Protein AF-A0AAV5AN41-F1 (afdb_monomer)

InterPro domains:
  IPR046522 Domain of unknown function DUF6699 [PF20415] (138-277)

pLDDT: mean 71.1, std 20.97, range [32.78, 97.88]

Sequence (309 aa):
MDVPRRPGQRPARLPPQPQPQPQHQHQPPLPQSPQSSGSSGSMHRRQHSPYVHPFFLQPPPYFPYPYPYPYPIYPYPPTYPGAPPQAPPPPPPLVNRPLHYPQRPRDTSKYREKEPCSPGVRLNDILRASPSQSLSALVWLITHRPLYAQSRRSEVHYSPVESLGPSIRSQPATDPPISRMNIVSNEFMWEIPIEVRPPAFITVETVLFAIYVTMQDGLTSSEWDAIEEPNVKKNAHWARCARLAKGDGPLTFNEQDSIIKRIDLLGDKVAFRGLVPMSNSGSRSAEFLIQLGSTQSNDKKIRIRRGSF

Secondary structure (DSSP, 8-state):
-PPPPPS--PPPPPPPPPPPPP----PPPPPPPPPP-----------PPP-------PPPP------PPPP--PPPPP--TT---PPPPPPPP--------------GGGS-------TT-EEPTTTBPPTTSS--SEEEETTS-GGG-EE---SSS-----B--HHHHTSBSEES--SEEEEE-SSSS-EEEEE--TT---BHHHHHHHHHHHHHSBPPHHHHHT---HHHHHHHHHHHHHHHHHT-S---TTTT--PPBHHHHTTT--EEEEEEE-TT--SSSEEEEEEEE-SS-GGGG--------

Organism: NCBI:txid1419009

Solvent-accessible surface area (backbone atoms only — not comparable to full-atom values): 20416 Å² total; per-residue (Å²): 138,87,78,86,81,82,87,79,84,74,81,80,81,75,80,82,79,83,76,86,76,84,82,79,82,81,78,81,85,80,88,82,78,89,85,88,81,81,91,80,87,78,92,78,80,92,73,94,73,84,87,76,80,81,79,77,75,67,77,75,77,87,70,82,84,81,82,83,82,80,76,83,77,74,78,73,77,83,79,65,90,82,67,73,84,71,72,75,76,76,75,75,78,82,74,82,63,77,87,70,74,78,84,63,87,71,82,63,78,82,84,62,88,84,79,77,65,64,91,69,71,38,66,30,69,59,50,28,44,44,90,76,76,60,69,28,44,31,49,33,49,55,79,47,64,59,74,70,23,27,58,54,89,60,92,83,60,96,62,80,85,49,49,58,49,69,77,60,34,67,31,53,35,28,43,69,66,42,36,52,37,34,38,35,44,89,90,44,97,54,73,48,77,46,76,47,67,79,94,46,55,41,22,40,43,55,53,46,44,52,54,34,53,61,33,65,35,63,57,49,70,68,63,56,65,68,53,79,55,66,65,56,58,53,45,20,54,50,31,41,53,51,43,63,73,66,59,71,54,86,77,51,93,69,71,79,56,91,66,56,31,48,50,21,65,46,53,6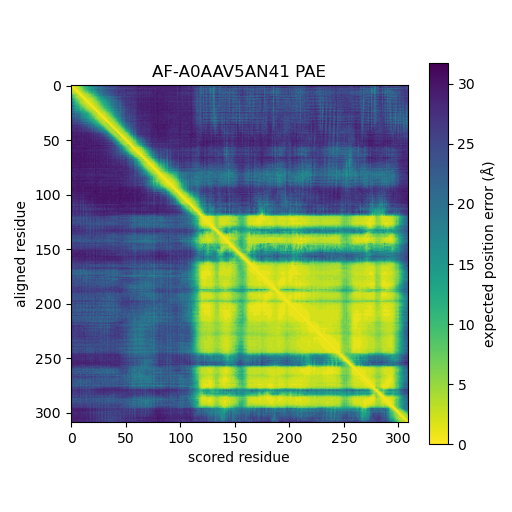0,37,42,24,44,33,26,35,40,80,53,93,77,62,90,46,88,48,57,44,28,37,53,38,65,32,59,68,74,71,65,73,79,68,68,71,74,75,75,73,84,126

Foldseek 3Di:
DDDDDDPDDDDDDDDDDDDDDDDDDDDDDDDDDDDDDDDDDDDDDDDDDDDDDPPPPPPPPPDPDDDDDDDPPDPDPDDDPPPDPDDPDPPDPPPPPPPPPPPDPPPPVVVDDDDQQDPPKAFDQQQAFDPVPPARQWKDFLLDQLQQIFGPPDPDDPDPTDGDDPVQQAAARIVVFAQWAWEQEPLAGDIQTGGDDPPDGQGNNSVSRSSSVQQQDFDDPVRVVVPPDVVLVVQLVVLVVVCVVVVSDPVPVPVVDPTRGNNSSCRQFRIWRHWAFDPDDSDPHTYIYTDTGGPPPPVVPPPPPPPDD

Radius of gyration: 31.55 Å; Cα contacts (8 Å, |Δi|>4): 299; chains: 1; bounding box: 93×104×64 Å

Structure (mmCIF, N/CA/C/O backbone):
data_AF-A0AAV5AN41-F1
#
_entry.id   AF-A0AAV5AN41-F1
#
loop_
_atom_site.group_PDB
_atom_site.id
_atom_site.type_symbol
_atom_site.label_atom_id
_atom_site.label_alt_id
_atom_site.label_comp_id
_atom_site.label_asym_id
_atom_site.label_entity_id
_atom_site.label_seq_id
_atom_site.pdbx_PDB_ins_code
_atom_site.Cartn_x
_atom_site.Cartn_y
_atom_site.Cartn_z
_atom_site.occupancy
_atom_site.B_iso_or_equiv
_atom_site.auth_seq_id
_atom_site.auth_comp_id
_atom_site.auth_asym_id
_atom_site.auth_atom_id
_atom_site.pdbx_PDB_model_num
ATOM 1 N N . MET A 1 1 ? -29.151 53.026 19.624 1.00 47.03 1 MET A N 1
ATOM 2 C CA . MET A 1 1 ? -28.971 52.138 20.790 1.00 47.03 1 MET A CA 1
ATOM 3 C C . MET A 1 1 ? -27.480 51.980 21.006 1.00 47.03 1 MET A C 1
ATOM 5 O O . MET A 1 1 ? -26.837 51.255 20.259 1.00 47.03 1 MET A O 1
ATOM 9 N N . ASP A 1 2 ? -26.946 52.754 21.946 1.00 45.69 2 ASP A N 1
ATOM 10 C CA . ASP A 1 2 ? -25.527 52.791 22.296 1.00 45.69 2 ASP A CA 1
ATOM 11 C C . ASP A 1 2 ? -25.162 51.633 23.225 1.00 45.69 2 ASP A C 1
ATOM 13 O O . ASP A 1 2 ? -25.820 51.403 24.240 1.00 45.69 2 ASP A O 1
ATOM 17 N N . VAL A 1 3 ? -24.101 50.905 22.876 1.00 55.25 3 VAL A N 1
ATOM 18 C CA . VAL A 1 3 ? -23.545 49.825 23.699 1.00 55.25 3 VAL A CA 1
ATOM 19 C C . VAL A 1 3 ? -22.377 50.389 24.518 1.00 55.25 3 VAL A C 1
ATOM 21 O O . VAL A 1 3 ? -21.435 50.930 23.931 1.00 55.25 3 VAL A O 1
ATOM 24 N N . PRO A 1 4 ? -22.381 50.265 25.858 1.00 62.34 4 PRO A N 1
ATOM 25 C CA . PRO A 1 4 ? -21.331 50.835 26.694 1.00 62.34 4 PRO A CA 1
ATOM 26 C C . PRO A 1 4 ? -20.029 50.023 26.593 1.00 62.34 4 PRO A C 1
ATOM 28 O O . PRO A 1 4 ? -20.009 48.8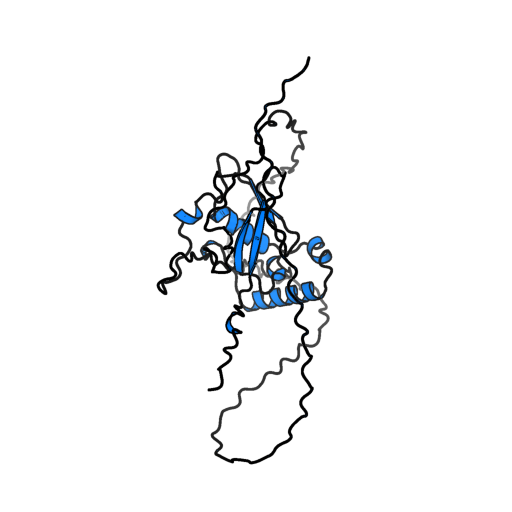02 26.766 1.00 62.34 4 PRO A O 1
ATOM 31 N N . ARG A 1 5 ? -18.913 50.719 26.337 1.00 56.44 5 ARG A N 1
ATOM 32 C CA . ARG A 1 5 ? -17.554 50.153 26.342 1.00 56.44 5 ARG A CA 1
ATOM 33 C C . ARG A 1 5 ? -17.096 49.879 27.779 1.00 56.44 5 ARG A C 1
ATOM 35 O O . ARG A 1 5 ? -17.097 50.779 28.613 1.00 56.44 5 ARG A O 1
ATOM 42 N N . ARG A 1 6 ? -16.650 48.647 28.054 1.00 59.78 6 ARG A N 1
ATOM 43 C CA . ARG A 1 6 ? -16.000 48.265 29.322 1.00 59.78 6 ARG A CA 1
ATOM 44 C C . ARG A 1 6 ? -14.613 48.923 29.445 1.00 59.78 6 ARG A C 1
ATOM 46 O O . ARG A 1 6 ? -13.783 48.708 28.562 1.00 59.78 6 ARG A O 1
ATOM 53 N N . PRO A 1 7 ? -14.312 49.645 30.538 1.00 58.88 7 PRO A N 1
ATOM 54 C CA . PRO A 1 7 ? -12.959 50.098 30.842 1.00 58.88 7 PRO A CA 1
ATOM 55 C C . PRO A 1 7 ? -12.176 48.962 31.518 1.00 58.88 7 PRO A C 1
ATOM 57 O O . PRO A 1 7 ? -12.635 48.406 32.513 1.00 58.88 7 PRO A O 1
ATOM 60 N N . GLY A 1 8 ? -11.001 48.594 30.990 1.00 63.50 8 GLY A N 1
ATOM 61 C CA . GLY A 1 8 ? -10.086 47.703 31.724 1.00 63.50 8 GLY A CA 1
ATOM 62 C C . GLY A 1 8 ? -9.139 46.799 30.932 1.00 63.50 8 GLY A C 1
ATOM 63 O O . GLY A 1 8 ? -8.312 46.136 31.552 1.00 63.50 8 GLY A O 1
ATOM 64 N N . GLN A 1 9 ? -9.188 46.747 29.598 1.00 56.72 9 GLN A N 1
ATOM 65 C CA . GLN A 1 9 ? -8.210 45.948 28.847 1.00 56.72 9 GLN A CA 1
ATOM 66 C C . GLN A 1 9 ? -6.905 46.726 28.652 1.00 56.72 9 GLN A C 1
ATOM 68 O O . GLN A 1 9 ? -6.804 47.610 27.804 1.00 56.72 9 GLN A O 1
ATOM 73 N N . ARG A 1 10 ? -5.892 46.388 29.460 1.00 63.66 10 ARG A N 1
ATOM 74 C CA . ARG A 1 10 ? -4.504 46.781 29.195 1.00 63.66 10 ARG A CA 1
ATOM 75 C C . ARG A 1 10 ? -4.037 46.113 27.893 1.00 63.66 10 ARG A C 1
ATOM 77 O O . ARG A 1 10 ? -4.254 44.911 27.739 1.00 63.66 10 ARG A O 1
ATOM 84 N N . PRO A 1 11 ? -3.385 46.850 26.981 1.00 60.72 11 PRO A N 1
ATOM 85 C CA . PRO A 1 11 ? -2.846 46.270 25.760 1.00 60.72 11 PRO A CA 1
ATOM 86 C C . PRO A 1 11 ? -1.758 45.246 26.101 1.00 60.72 11 PRO A C 1
ATOM 88 O O . PRO A 1 11 ? -0.871 45.506 26.919 1.00 60.72 11 PRO A O 1
ATOM 91 N N . ALA A 1 12 ? -1.848 44.068 25.483 1.00 66.06 12 ALA A N 1
ATOM 92 C CA . ALA A 1 12 ? -0.845 43.021 25.602 1.00 66.06 12 ALA A CA 1
ATOM 93 C C . ALA A 1 12 ? 0.502 43.540 25.074 1.00 66.06 12 ALA A C 1
ATOM 95 O O . ALA A 1 12 ? 0.596 44.017 23.943 1.00 66.06 12 ALA A O 1
ATOM 96 N N . ARG A 1 13 ? 1.547 43.468 25.910 1.00 65.81 13 ARG A N 1
ATOM 97 C CA . ARG A 1 13 ? 2.928 43.754 25.504 1.00 65.81 13 ARG A CA 1
ATOM 98 C C . ARG A 1 13 ? 3.320 42.777 24.400 1.00 65.81 13 ARG A C 1
ATOM 100 O O . ARG A 1 13 ? 3.333 41.569 24.625 1.00 65.81 13 ARG A O 1
ATOM 107 N N . LEU A 1 14 ? 3.647 43.315 23.230 1.00 73.00 14 LEU A N 1
ATOM 108 C CA . LEU A 1 14 ? 4.238 42.546 22.143 1.00 73.00 14 LEU A CA 1
ATOM 109 C C . LEU A 1 14 ? 5.593 41.972 22.595 1.00 73.00 14 LEU A C 1
ATOM 111 O O . LEU A 1 14 ? 6.353 42.677 23.270 1.00 73.00 14 LEU A O 1
ATOM 115 N N . PRO A 1 15 ? 5.898 40.709 22.254 1.00 72.94 15 PRO A N 1
ATOM 116 C CA . PRO A 1 15 ? 7.196 40.117 22.536 1.00 72.94 15 PRO A CA 1
ATOM 117 C C . PRO A 1 15 ? 8.303 40.849 21.754 1.00 72.94 15 PRO A C 1
ATOM 119 O O . PRO A 1 15 ? 8.056 41.341 20.649 1.00 72.94 15 PRO A O 1
ATOM 122 N N . PRO A 1 16 ? 9.518 40.945 22.320 1.00 70.38 16 PRO A N 1
ATOM 123 C CA . PRO A 1 16 ? 10.637 41.628 21.683 1.00 70.38 16 PRO A CA 1
ATOM 124 C C . PRO A 1 16 ? 11.011 40.949 20.361 1.00 70.38 16 PRO A C 1
ATOM 126 O O . PRO A 1 16 ? 11.129 39.725 20.289 1.00 70.38 16 PRO A O 1
ATOM 129 N N . GLN A 1 17 ? 11.200 41.757 19.314 1.00 69.88 17 GLN A N 1
ATOM 130 C CA . GLN A 1 17 ? 11.703 41.279 18.030 1.00 69.88 17 GLN A CA 1
ATOM 131 C C . GLN A 1 17 ? 13.135 40.734 18.185 1.00 69.88 17 GLN A C 1
ATOM 133 O O . GLN A 1 17 ? 13.966 41.386 18.824 1.00 69.88 17 GLN A O 1
ATOM 138 N N . PRO A 1 18 ? 13.447 39.566 17.595 1.00 65.81 18 PRO A N 1
ATOM 139 C CA . PRO A 1 18 ? 14.796 39.020 17.596 1.00 65.81 18 PRO A CA 1
ATOM 140 C C . PRO A 1 18 ? 15.733 39.914 16.775 1.00 65.81 18 PRO A C 1
ATOM 142 O O . PRO A 1 18 ? 15.446 40.254 15.628 1.00 65.81 18 PRO A O 1
ATOM 145 N N . GLN A 1 19 ? 16.855 40.300 17.383 1.00 71.62 19 GLN A N 1
ATOM 146 C CA . GLN A 1 19 ? 17.901 41.067 16.713 1.00 71.62 19 GLN A CA 1
ATOM 147 C C . GLN A 1 19 ? 18.596 40.224 15.627 1.00 71.62 19 GLN A C 1
ATOM 149 O O . GLN A 1 19 ? 18.814 39.026 15.829 1.00 71.62 19 GLN A O 1
ATOM 154 N N . PRO A 1 20 ? 18.973 40.833 14.488 1.00 63.91 20 PRO A N 1
ATOM 155 C CA . PRO A 1 20 ? 19.698 40.149 13.424 1.00 63.91 20 PRO A CA 1
ATOM 156 C C . PRO A 1 20 ? 21.102 39.747 13.895 1.00 63.91 20 PRO A C 1
ATOM 158 O O . PRO A 1 20 ? 21.879 40.579 14.363 1.00 63.91 20 PRO A O 1
ATOM 161 N N . GLN A 1 21 ? 21.422 38.457 13.771 1.00 70.19 21 GLN A N 1
ATOM 162 C CA . GLN A 1 21 ? 22.753 37.932 14.066 1.00 70.19 21 GLN A CA 1
ATOM 163 C C . GLN A 1 21 ? 23.777 38.396 13.013 1.00 70.19 21 GLN A C 1
ATOM 165 O O . GLN A 1 21 ? 23.455 38.428 11.821 1.00 70.19 21 GLN A O 1
ATOM 170 N N . PRO A 1 22 ? 25.016 38.728 13.421 1.00 62.31 22 PRO A N 1
ATOM 171 C CA . PRO A 1 22 ? 26.080 39.105 12.501 1.00 62.31 22 PRO A CA 1
ATOM 172 C C . PRO A 1 22 ? 26.487 37.917 11.620 1.00 62.31 22 PRO A C 1
ATOM 174 O O . PRO A 1 22 ? 26.764 36.818 12.098 1.00 62.31 22 PRO A O 1
ATOM 177 N N . GLN A 1 23 ? 26.524 38.155 10.309 1.00 57.00 23 GLN A N 1
ATOM 178 C CA . GLN A 1 23 ? 26.968 37.188 9.312 1.00 57.00 23 GLN A CA 1
ATOM 179 C C . GLN A 1 23 ? 28.476 36.947 9.457 1.00 57.00 23 GLN A C 1
ATOM 181 O O . GLN A 1 23 ? 29.289 37.825 9.170 1.00 57.00 23 GLN A O 1
ATOM 186 N N . HIS A 1 24 ? 28.859 35.742 9.880 1.00 59.81 24 HIS A N 1
ATOM 187 C CA . HIS A 1 24 ? 30.245 35.295 9.803 1.00 59.81 24 HIS A CA 1
ATOM 188 C C . HIS A 1 24 ? 30.617 35.027 8.338 1.00 59.81 24 HIS A C 1
ATOM 190 O O . HIS A 1 24 ? 30.091 34.116 7.700 1.00 59.81 24 HIS A O 1
ATOM 196 N N . GLN A 1 25 ? 31.533 35.840 7.807 1.00 60.28 25 GLN A N 1
ATOM 197 C CA . GLN A 1 25 ? 32.178 35.628 6.513 1.00 60.28 25 GLN A CA 1
ATOM 198 C C . GLN A 1 25 ? 32.955 34.305 6.525 1.00 60.28 25 GLN A C 1
ATOM 200 O O . GLN A 1 25 ? 33.971 34.168 7.205 1.00 60.28 25 GLN A O 1
ATOM 205 N N . HIS A 1 26 ? 32.491 33.332 5.742 1.00 60.81 26 HIS A N 1
ATOM 206 C CA . HIS A 1 26 ? 33.260 32.138 5.416 1.00 60.81 26 HIS A CA 1
ATOM 207 C C . HIS A 1 26 ? 34.338 32.488 4.382 1.00 60.81 26 HIS A C 1
ATOM 209 O O . HIS A 1 26 ? 34.028 32.786 3.230 1.00 60.81 26 HIS A O 1
ATOM 215 N N . GLN A 1 27 ? 35.608 32.432 4.787 1.00 64.38 27 GLN A N 1
ATOM 216 C CA . GLN A 1 27 ? 36.732 32.400 3.851 1.00 64.38 27 GLN A CA 1
ATOM 217 C C . GLN A 1 27 ? 36.791 31.033 3.140 1.00 64.38 27 GLN A C 1
ATOM 219 O O . GLN A 1 27 ? 36.640 30.000 3.801 1.00 64.38 27 GLN A O 1
ATOM 224 N N . PRO A 1 28 ? 37.022 30.995 1.816 1.00 61.53 28 PRO A N 1
ATOM 225 C CA . PRO A 1 28 ? 37.208 29.750 1.081 1.00 61.53 28 PRO A CA 1
ATOM 226 C C . PRO A 1 28 ? 38.590 29.128 1.371 1.00 61.53 28 PRO A C 1
ATOM 228 O O . PRO A 1 28 ? 39.576 29.857 1.505 1.00 61.53 28 PRO A O 1
ATOM 231 N N . PRO A 1 29 ? 38.696 27.788 1.452 1.00 62.66 29 PRO A N 1
ATOM 232 C CA . PRO A 1 29 ? 39.972 27.113 1.658 1.00 62.66 29 PRO A CA 1
ATOM 233 C C . PRO A 1 29 ? 40.850 27.152 0.397 1.00 62.66 29 PRO A C 1
ATOM 235 O O . PRO A 1 29 ? 40.380 26.954 -0.723 1.00 62.66 29 PRO A O 1
ATOM 238 N N . LEU A 1 30 ? 42.147 27.382 0.615 1.00 66.50 30 LEU A N 1
ATOM 239 C CA . LEU A 1 30 ? 43.207 27.375 -0.396 1.00 66.50 30 LEU A CA 1
ATOM 240 C C . LEU A 1 30 ? 43.424 25.973 -1.008 1.00 66.50 30 LEU A C 1
ATOM 242 O O . LEU A 1 30 ? 43.318 24.971 -0.295 1.00 66.50 30 LEU A O 1
ATOM 246 N N . PRO A 1 31 ? 43.792 25.885 -2.301 1.00 62.66 31 PRO A N 1
ATOM 247 C CA . PRO A 1 31 ? 44.120 24.625 -2.960 1.00 62.66 31 PRO A CA 1
ATOM 248 C C . PRO A 1 31 ? 45.479 24.090 -2.480 1.00 62.66 31 PRO A C 1
ATOM 250 O O . PRO A 1 31 ? 46.489 24.789 -2.538 1.00 62.66 31 PRO A O 1
ATOM 253 N N . GLN A 1 32 ? 45.509 22.837 -2.018 1.00 58.56 32 GLN A N 1
ATOM 254 C CA . GLN A 1 32 ? 46.750 22.126 -1.704 1.00 58.56 32 GLN A CA 1
ATOM 255 C C . GLN A 1 32 ? 47.275 21.389 -2.940 1.00 58.56 32 GLN A C 1
ATOM 257 O O . GLN A 1 32 ? 46.551 20.634 -3.590 1.00 58.56 32 GLN A O 1
ATOM 262 N N . SER A 1 33 ? 48.550 21.622 -3.241 1.00 58.41 33 SER A N 1
ATOM 263 C CA . SER A 1 33 ? 49.312 20.997 -4.322 1.00 58.41 33 SER A CA 1
ATOM 264 C C . SER A 1 33 ? 49.563 19.497 -4.082 1.00 58.41 33 SER A C 1
ATOM 266 O O . SER A 1 33 ? 49.685 19.074 -2.930 1.00 58.41 33 SER A O 1
ATOM 268 N N . PRO A 1 34 ? 49.707 18.684 -5.146 1.00 56.50 34 PRO A N 1
ATOM 269 C CA . PRO A 1 34 ? 49.977 17.254 -5.029 1.00 56.50 34 PRO A CA 1
ATOM 270 C C . PRO A 1 34 ? 51.431 16.993 -4.612 1.00 56.50 34 PRO A C 1
ATOM 272 O O . PRO A 1 34 ? 52.367 17.362 -5.318 1.00 56.50 34 PRO A O 1
ATOM 275 N N . GLN A 1 35 ? 51.624 16.323 -3.473 1.00 51.19 35 GLN A N 1
ATOM 276 C CA . GLN A 1 35 ? 52.921 15.766 -3.094 1.00 51.19 35 GLN A CA 1
ATOM 277 C C . GLN A 1 35 ? 53.116 14.397 -3.748 1.00 51.19 35 GLN A C 1
ATOM 279 O O . GLN A 1 35 ? 52.384 13.443 -3.491 1.00 51.19 35 GLN A O 1
ATOM 284 N N . SER A 1 36 ? 54.132 14.330 -4.601 1.00 50.84 36 SER A N 1
ATOM 285 C CA . SER A 1 36 ? 54.725 13.119 -5.146 1.00 50.84 36 SER A CA 1
ATOM 286 C C . SER A 1 36 ? 55.798 12.577 -4.197 1.00 50.84 36 SER A C 1
ATOM 288 O O . SER A 1 36 ? 56.825 13.219 -3.983 1.00 50.84 36 SER A O 1
ATOM 290 N N . SER A 1 37 ? 55.598 11.370 -3.691 1.00 49.94 37 SER A N 1
ATOM 291 C CA . SER A 1 37 ? 56.640 10.475 -3.178 1.00 49.94 37 SER A CA 1
ATOM 292 C C . SER A 1 37 ? 56.030 9.070 -3.197 1.00 49.94 37 SER A C 1
ATOM 294 O O . SER A 1 37 ? 54.836 8.896 -2.993 1.00 49.94 37 SER A O 1
ATOM 296 N N . GLY A 1 38 ? 56.715 7.996 -3.543 1.00 40.09 38 GLY A N 1
ATOM 297 C CA . GLY A 1 38 ? 58.140 7.737 -3.559 1.00 40.09 38 GLY A CA 1
ATOM 298 C C . GLY A 1 38 ? 58.253 6.262 -3.192 1.00 40.09 38 GLY A C 1
ATOM 299 O O . GLY A 1 38 ? 57.848 5.852 -2.112 1.00 40.09 38 GLY A O 1
ATOM 300 N N . SER A 1 39 ? 58.695 5.470 -4.158 1.00 45.25 39 SER A N 1
ATOM 301 C CA . SER A 1 39 ? 58.840 4.018 -4.110 1.00 45.25 39 SER A CA 1
ATOM 302 C C . SER A 1 39 ? 59.728 3.537 -2.952 1.00 45.25 39 SER A C 1
ATOM 304 O O . SER A 1 39 ? 60.801 4.095 -2.729 1.00 45.25 39 SER A O 1
ATOM 306 N N . SER A 1 40 ? 59.347 2.446 -2.282 1.00 46.25 40 SER A N 1
ATOM 307 C CA . SER A 1 40 ? 60.300 1.426 -1.818 1.00 46.25 40 SER A CA 1
ATOM 308 C C . SER A 1 40 ? 59.590 0.113 -1.526 1.00 46.25 40 SER A C 1
ATOM 310 O O . SER A 1 40 ? 58.589 0.055 -0.816 1.00 46.25 40 SER A O 1
ATOM 312 N N . GLY A 1 41 ? 60.104 -0.936 -2.162 1.00 45.50 41 GLY A N 1
ATOM 313 C CA . GLY A 1 41 ? 59.539 -2.269 -2.156 1.00 45.50 41 GLY A CA 1
ATOM 314 C C . GLY A 1 41 ? 59.757 -3.028 -0.855 1.00 45.50 41 GLY A C 1
ATOM 315 O O . GLY A 1 41 ? 60.667 -2.758 -0.078 1.00 45.50 41 GLY A O 1
ATOM 316 N N . SER A 1 42 ? 58.946 -4.064 -0.685 1.00 45.88 42 SER A N 1
ATOM 317 C CA . SER A 1 42 ? 59.299 -5.207 0.140 1.00 45.88 42 SER A CA 1
ATOM 318 C C . SER A 1 42 ? 58.724 -6.452 -0.522 1.00 45.88 42 SER A C 1
ATOM 320 O O . SER A 1 42 ? 57.515 -6.682 -0.551 1.00 45.88 42 SER A O 1
ATOM 322 N N . MET A 1 43 ? 59.623 -7.220 -1.139 1.00 50.78 43 MET A N 1
ATOM 323 C CA . MET A 1 43 ? 59.400 -8.617 -1.477 1.00 50.78 43 MET A CA 1
ATOM 324 C C . MET A 1 43 ? 59.097 -9.363 -0.186 1.00 50.78 43 MET A C 1
ATOM 326 O O . MET A 1 43 ? 59.964 -9.363 0.673 1.00 50.78 43 MET A O 1
ATOM 330 N N . HIS A 1 44 ? 57.981 -10.089 -0.096 1.00 43.47 44 HIS A N 1
ATOM 331 C CA . HIS A 1 44 ? 57.937 -11.365 0.622 1.00 43.47 44 HIS A CA 1
ATOM 332 C C . HIS A 1 44 ? 56.808 -12.267 0.096 1.00 43.47 44 HIS A C 1
ATOM 334 O O . HIS A 1 44 ? 55.628 -11.942 0.138 1.00 43.47 44 HIS A O 1
ATOM 340 N N . ARG A 1 45 ? 57.254 -13.437 -0.372 1.00 40.97 45 ARG A N 1
ATOM 341 C CA . ARG A 1 45 ? 56.648 -14.764 -0.206 1.00 40.97 45 ARG A CA 1
ATOM 342 C C . ARG A 1 45 ? 55.246 -15.003 -0.786 1.00 40.97 45 ARG A C 1
ATOM 344 O O . ARG A 1 45 ? 54.222 -14.894 -0.122 1.00 40.97 45 ARG A O 1
ATOM 351 N N . ARG A 1 46 ? 55.259 -15.511 -2.023 1.00 38.81 46 ARG A N 1
ATOM 352 C CA . ARG A 1 46 ? 54.176 -16.288 -2.637 1.00 38.81 46 ARG A CA 1
ATOM 353 C C . ARG A 1 46 ? 53.817 -17.486 -1.747 1.00 38.81 46 ARG A C 1
ATOM 355 O O . ARG A 1 46 ? 54.645 -18.372 -1.549 1.00 38.81 46 ARG A O 1
ATOM 362 N N . GLN A 1 47 ? 52.574 -17.538 -1.285 1.00 48.47 47 GLN A N 1
ATOM 363 C CA . GLN A 1 47 ? 51.857 -18.797 -1.117 1.00 48.47 47 GLN A CA 1
ATOM 364 C C . GLN A 1 47 ? 50.643 -18.776 -2.040 1.00 48.47 47 GLN A C 1
ATOM 366 O O . GLN A 1 47 ? 49.961 -17.764 -2.190 1.00 48.47 47 GLN A O 1
ATOM 371 N N . HIS A 1 48 ? 50.477 -19.888 -2.741 1.00 36.69 48 HIS A N 1
ATOM 372 C CA . HIS A 1 48 ? 49.497 -20.116 -3.785 1.00 36.69 48 HIS A CA 1
ATOM 373 C C . HIS A 1 48 ? 48.070 -19.981 -3.240 1.00 36.69 48 HIS A C 1
ATOM 375 O O . HIS A 1 48 ? 47.658 -20.758 -2.386 1.00 36.69 48 HIS A O 1
ATOM 381 N N . SER A 1 49 ? 47.319 -19.017 -3.773 1.00 42.19 49 SER A N 1
ATOM 382 C CA . SER A 1 49 ? 45.859 -18.968 -3.677 1.00 42.19 49 SER A CA 1
ATOM 383 C C . SER A 1 49 ? 45.289 -19.478 -5.005 1.00 42.19 49 SER A C 1
ATOM 385 O O . SER A 1 49 ? 45.727 -18.994 -6.056 1.00 42.19 49 SER A O 1
ATOM 387 N N . PRO A 1 50 ? 44.387 -20.475 -5.015 1.00 53.50 50 PRO A N 1
ATOM 388 C CA . PRO A 1 50 ? 43.806 -20.966 -6.251 1.00 53.50 50 PRO A CA 1
ATOM 389 C C . PRO A 1 50 ? 42.868 -19.905 -6.834 1.00 53.50 50 PRO A C 1
ATOM 391 O O . PRO A 1 50 ? 42.019 -19.337 -6.153 1.00 53.50 50 PRO A O 1
ATOM 394 N N . TYR A 1 51 ? 43.081 -19.645 -8.120 1.00 37.59 51 TYR A N 1
ATOM 395 C CA . TYR A 1 51 ? 42.276 -18.818 -9.009 1.00 37.59 51 TYR A CA 1
ATOM 396 C C . TYR A 1 51 ? 40.767 -18.925 -8.727 1.00 37.59 51 TYR A C 1
ATOM 398 O O . TYR A 1 51 ? 40.155 -19.963 -8.970 1.00 37.59 51 TYR A O 1
ATOM 406 N N . VAL A 1 52 ? 40.154 -17.816 -8.310 1.00 45.25 52 VAL A N 1
ATOM 407 C CA . VAL A 1 52 ? 38.721 -17.575 -8.508 1.00 45.25 52 VAL A CA 1
ATOM 408 C C . VAL A 1 52 ? 38.616 -16.617 -9.686 1.00 45.25 52 VAL A C 1
ATOM 410 O O . VAL A 1 52 ? 39.077 -15.479 -9.619 1.00 45.25 52 VAL A O 1
ATOM 413 N N . HIS A 1 53 ? 38.075 -17.118 -10.794 1.00 43.72 53 HIS A N 1
ATOM 414 C CA . HIS A 1 53 ? 37.820 -16.351 -12.006 1.00 43.72 53 HIS A CA 1
ATOM 415 C C . HIS A 1 53 ? 37.000 -15.087 -11.695 1.00 43.72 53 HIS A C 1
ATOM 417 O O . HIS A 1 53 ? 35.903 -15.204 -11.143 1.00 43.72 53 HIS A O 1
ATOM 423 N N . PRO A 1 54 ? 37.448 -13.886 -12.101 1.00 49.84 54 PRO A N 1
ATOM 424 C CA . PRO A 1 54 ? 36.551 -12.754 -12.204 1.00 49.84 54 PRO A CA 1
ATOM 425 C C . PRO A 1 54 ? 35.678 -12.986 -13.439 1.00 49.84 54 PRO A C 1
ATOM 427 O O . PRO A 1 54 ? 36.110 -12.777 -14.573 1.00 49.84 54 PRO A O 1
ATOM 430 N N . PHE A 1 55 ? 34.442 -13.437 -13.230 1.00 42.41 55 PHE A N 1
ATOM 431 C CA . PHE A 1 55 ? 33.401 -13.287 -14.239 1.00 42.41 55 PHE A CA 1
ATOM 432 C C . PHE A 1 55 ? 33.157 -11.787 -14.429 1.00 42.41 55 PHE A C 1
ATOM 434 O O . PHE A 1 55 ? 32.354 -11.166 -13.737 1.00 42.41 55 PHE A O 1
ATOM 441 N N . PHE A 1 56 ? 33.879 -11.199 -15.381 1.00 42.41 56 PHE A N 1
ATOM 442 C CA . PHE A 1 56 ? 33.410 -10.029 -16.105 1.00 42.41 56 PHE A CA 1
ATOM 443 C C . PHE A 1 56 ? 32.116 -10.442 -16.810 1.00 42.41 56 PHE A C 1
ATOM 445 O O . PHE A 1 56 ? 32.133 -10.973 -17.918 1.00 42.41 56 PHE A O 1
ATOM 452 N N . LEU A 1 57 ? 30.983 -10.234 -16.141 1.00 44.34 57 LEU A N 1
ATOM 453 C CA . LEU A 1 57 ? 29.680 -10.223 -16.788 1.00 44.34 57 LEU A CA 1
ATOM 454 C C . LEU A 1 57 ? 29.647 -8.978 -17.677 1.00 44.34 57 LEU A C 1
ATOM 456 O O . LEU A 1 57 ? 29.208 -7.906 -17.263 1.00 44.34 57 LEU A O 1
ATOM 460 N N . GLN A 1 58 ? 30.150 -9.112 -18.904 1.00 46.78 58 GLN A N 1
ATOM 461 C CA . GLN A 1 58 ? 29.639 -8.284 -19.984 1.00 46.78 58 GLN A CA 1
ATOM 462 C C . GLN A 1 58 ? 28.113 -8.464 -19.978 1.00 46.78 58 GLN A C 1
ATOM 464 O O . GLN A 1 58 ? 27.651 -9.610 -19.925 1.00 46.78 58 GLN A O 1
ATOM 469 N N . PRO A 1 59 ? 27.312 -7.383 -19.973 1.00 48.22 59 PRO A N 1
ATOM 470 C CA . PRO A 1 59 ? 25.887 -7.538 -20.209 1.00 48.22 59 PRO A CA 1
ATOM 471 C C . PRO A 1 59 ? 25.736 -8.276 -21.546 1.00 48.22 59 PRO A C 1
ATOM 473 O O . PRO A 1 59 ? 26.432 -7.914 -22.502 1.00 48.22 59 PRO A O 1
ATOM 476 N N . PRO A 1 60 ? 24.908 -9.333 -21.624 1.00 53.09 60 PRO A N 1
ATOM 477 C CA . PRO A 1 60 ? 24.726 -10.043 -22.878 1.00 53.09 60 PRO A CA 1
ATOM 478 C C . PRO A 1 60 ? 24.308 -9.032 -23.954 1.00 53.09 60 PRO A C 1
ATOM 480 O O . PRO A 1 60 ? 23.557 -8.097 -23.645 1.00 53.09 60 PRO A O 1
ATOM 483 N N . PRO A 1 61 ? 24.804 -9.171 -25.197 1.00 49.78 61 PRO A N 1
ATOM 484 C CA . PRO A 1 61 ? 24.344 -8.327 -26.287 1.00 49.78 61 PRO A CA 1
ATOM 485 C C . PRO A 1 61 ? 22.817 -8.409 -26.342 1.00 49.78 61 PRO A C 1
ATOM 487 O O . PRO A 1 61 ? 22.246 -9.490 -26.196 1.00 49.78 61 PRO A O 1
ATOM 490 N N . TYR A 1 62 ? 22.165 -7.253 -26.490 1.00 40.03 62 TYR A N 1
ATOM 491 C CA . TYR A 1 62 ? 20.728 -7.155 -26.724 1.00 40.03 62 TYR A CA 1
ATOM 492 C C . TYR A 1 62 ? 20.375 -8.072 -27.899 1.00 40.03 62 TYR A C 1
ATOM 494 O O . TYR A 1 62 ? 20.608 -7.723 -29.053 1.00 40.03 62 TYR A O 1
ATOM 502 N N . PHE A 1 63 ? 19.837 -9.255 -27.610 1.00 41.31 63 PHE A N 1
ATOM 503 C CA . PHE A 1 63 ? 19.184 -10.066 -28.621 1.00 41.31 63 PHE A CA 1
ATOM 504 C C . PHE A 1 63 ? 17.797 -9.451 -28.830 1.00 41.31 63 PHE A C 1
ATOM 506 O O . PHE A 1 63 ? 17.004 -9.431 -27.883 1.00 41.31 63 PHE A O 1
ATOM 513 N N . PRO A 1 64 ? 17.483 -8.909 -30.019 1.00 43.47 64 PRO A N 1
ATOM 514 C CA . PRO A 1 64 ? 16.111 -8.557 -30.343 1.00 43.47 64 PRO A CA 1
ATOM 515 C C . PRO A 1 64 ? 15.343 -9.873 -30.407 1.00 43.47 64 PRO A C 1
ATOM 517 O O . PRO A 1 64 ? 15.514 -10.597 -31.374 1.00 43.47 64 PRO A O 1
ATOM 520 N N . TYR A 1 65 ? 14.588 -10.224 -29.362 1.00 42.81 65 TYR A N 1
ATOM 521 C CA . TYR A 1 65 ? 13.792 -11.453 -29.316 1.00 42.81 65 TYR A CA 1
ATOM 522 C C . TYR A 1 65 ? 12.846 -11.503 -30.522 1.00 42.81 65 TYR A C 1
ATOM 524 O O . TYR A 1 65 ? 11.890 -10.722 -30.556 1.00 42.81 65 TYR A O 1
ATOM 532 N N . PRO A 1 66 ? 13.046 -12.418 -31.488 1.00 54.03 66 PRO A N 1
ATOM 533 C CA . PRO A 1 66 ? 12.018 -12.743 -32.446 1.00 54.03 66 PRO A CA 1
ATOM 534 C C . PRO A 1 66 ? 11.345 -14.049 -31.996 1.00 54.03 66 PRO A C 1
ATOM 536 O O . PRO A 1 66 ? 11.998 -14.979 -31.535 1.00 54.03 66 PRO A O 1
ATOM 539 N N . TYR A 1 67 ? 10.038 -14.116 -32.204 1.00 45.62 67 TYR A N 1
ATOM 540 C CA . TYR A 1 67 ? 9.163 -15.293 -32.180 1.00 45.62 67 TYR A CA 1
ATOM 541 C C . TYR A 1 67 ? 8.186 -15.468 -31.001 1.00 45.62 67 TYR A C 1
ATOM 543 O O . TYR A 1 67 ? 8.550 -15.331 -29.832 1.00 45.62 67 TYR A O 1
ATOM 551 N N . PRO A 1 68 ? 6.926 -15.827 -31.334 1.00 55.34 68 PRO A N 1
ATOM 552 C CA . PRO A 1 68 ? 5.916 -16.278 -30.394 1.00 55.34 68 PRO A CA 1
ATOM 553 C C . PRO A 1 68 ? 6.232 -17.718 -29.972 1.00 55.34 68 PRO A C 1
ATOM 555 O O . PRO A 1 68 ? 6.531 -18.571 -30.809 1.00 55.34 68 PRO A O 1
ATOM 558 N N . TYR A 1 69 ? 6.168 -18.002 -28.674 1.00 45.25 69 TYR A N 1
ATOM 559 C CA . TYR A 1 69 ? 6.354 -19.363 -28.181 1.00 45.25 69 TYR A CA 1
ATOM 560 C C . TYR A 1 69 ? 5.128 -20.229 -28.519 1.00 45.25 69 TYR A C 1
ATOM 562 O O . TYR A 1 69 ? 4.008 -19.854 -28.163 1.00 45.25 69 TYR A O 1
ATOM 570 N N . PRO A 1 70 ? 5.308 -21.396 -29.165 1.00 50.50 70 PRO A N 1
ATOM 571 C CA . PRO A 1 70 ? 4.266 -22.406 -29.242 1.00 50.50 70 PRO A CA 1
ATOM 572 C C . PRO A 1 70 ? 4.083 -23.017 -27.848 1.00 50.50 70 PRO A C 1
ATOM 574 O O . PRO A 1 70 ? 5.039 -23.475 -27.221 1.00 50.50 70 PRO A O 1
ATOM 577 N N . TYR A 1 71 ? 2.849 -22.998 -27.351 1.00 43.19 71 TYR A N 1
ATOM 578 C CA . TYR A 1 71 ? 2.476 -23.651 -26.102 1.00 43.19 71 TYR A CA 1
ATOM 579 C C . TYR A 1 71 ? 2.898 -25.132 -26.121 1.00 43.19 71 TYR A C 1
ATOM 581 O O . TYR A 1 71 ? 2.674 -25.807 -27.131 1.00 43.19 71 TYR A O 1
ATOM 589 N N . PRO A 1 72 ? 3.467 -25.672 -25.027 1.00 48.62 72 PRO A N 1
ATOM 590 C CA . PRO A 1 72 ? 3.669 -27.106 -24.905 1.00 48.62 72 PRO A CA 1
ATOM 591 C C . PRO A 1 72 ? 2.301 -27.791 -24.939 1.00 48.62 72 PRO A C 1
ATOM 593 O O . PRO A 1 72 ? 1.456 -27.592 -24.065 1.00 48.62 72 PRO A O 1
ATOM 596 N N . ILE A 1 73 ? 2.081 -28.592 -25.978 1.00 44.44 73 ILE A N 1
ATOM 597 C CA . ILE A 1 73 ? 0.969 -29.533 -26.047 1.00 44.44 73 ILE A CA 1
ATOM 598 C C . ILE A 1 73 ? 1.213 -30.538 -24.922 1.00 44.44 73 ILE A C 1
ATOM 600 O O . ILE A 1 73 ? 2.130 -31.354 -25.005 1.00 44.44 73 ILE A O 1
ATOM 604 N N . TYR A 1 74 ? 0.434 -30.448 -23.844 1.00 50.44 74 TYR A N 1
ATOM 605 C CA . TYR A 1 74 ? 0.447 -31.471 -22.807 1.00 50.44 74 TYR A CA 1
ATOM 606 C C . TYR A 1 74 ? 0.045 -32.798 -23.461 1.00 50.44 74 TYR A C 1
ATOM 608 O O . TYR A 1 74 ? -1.040 -32.866 -24.047 1.00 50.44 74 TYR A O 1
ATOM 616 N N . PRO A 1 75 ? 0.885 -33.846 -23.406 1.00 54.78 75 PRO A N 1
ATOM 617 C CA . PRO A 1 75 ? 0.469 -35.158 -23.863 1.00 54.78 75 PRO A CA 1
ATOM 618 C C . PRO A 1 75 ? -0.727 -35.576 -23.008 1.00 54.78 75 PRO A C 1
ATOM 620 O O . PRO A 1 75 ? -0.630 -35.670 -21.783 1.00 54.78 75 PRO A O 1
ATOM 623 N N . TYR A 1 76 ? -1.874 -35.770 -23.659 1.00 56.38 76 TYR A N 1
ATOM 624 C CA . TYR A 1 76 ? -3.035 -36.385 -23.032 1.00 56.38 76 TYR A CA 1
ATOM 625 C C . TYR A 1 76 ? -2.592 -37.698 -22.365 1.00 56.38 76 TYR A C 1
ATOM 627 O O . TYR A 1 76 ? -1.770 -38.420 -22.941 1.00 56.38 76 TYR A O 1
ATOM 635 N N . PRO A 1 77 ? -3.088 -38.012 -21.155 1.00 66.12 77 PRO A N 1
ATOM 636 C CA . PRO A 1 77 ? -2.727 -39.253 -20.487 1.00 66.12 77 PRO A CA 1
ATOM 637 C C . PRO A 1 77 ? -3.056 -40.448 -21.396 1.00 66.12 77 PRO A C 1
ATOM 639 O O . PRO A 1 77 ? -4.081 -40.415 -22.086 1.00 66.12 77 PRO A O 1
ATOM 642 N N . PRO A 1 78 ? -2.206 -41.492 -21.419 1.00 60.44 78 PRO A N 1
ATOM 643 C CA . PRO A 1 78 ? -2.427 -42.664 -22.252 1.00 60.44 78 PRO A CA 1
ATOM 644 C C . PRO A 1 78 ? -3.791 -43.274 -21.921 1.00 60.44 78 PRO A C 1
ATOM 646 O O . PRO A 1 78 ? -4.073 -43.644 -20.780 1.00 60.44 78 PRO A O 1
ATOM 649 N N . THR A 1 79 ? -4.655 -43.346 -22.928 1.00 61.75 79 THR A N 1
ATOM 650 C CA . THR A 1 79 ? -5.939 -44.031 -22.854 1.00 61.75 79 THR A CA 1
ATOM 651 C C . THR A 1 79 ? -5.682 -45.515 -22.621 1.00 61.75 79 THR A C 1
ATOM 653 O O . THR A 1 79 ? -5.160 -46.214 -23.486 1.00 61.75 79 THR A O 1
ATOM 656 N N . TYR A 1 80 ? -6.027 -46.004 -21.430 1.00 67.94 80 TYR A N 1
ATOM 657 C CA . TYR A 1 80 ? -5.964 -47.428 -21.118 1.00 67.94 80 TYR A CA 1
ATOM 658 C C . TYR A 1 80 ? -6.953 -48.196 -22.015 1.00 67.94 80 TYR A C 1
ATOM 660 O O . TYR A 1 80 ? -8.154 -47.902 -21.979 1.00 67.94 80 TYR A O 1
ATOM 668 N N . PRO A 1 81 ? -6.496 -49.179 -22.812 1.00 62.34 81 PRO A N 1
ATOM 669 C CA . PRO A 1 81 ? -7.389 -50.023 -23.593 1.00 62.34 81 PRO A CA 1
ATOM 670 C C . PRO A 1 81 ? -8.215 -50.893 -22.638 1.00 62.34 81 PRO A C 1
ATOM 672 O O . PRO A 1 81 ? -7.668 -51.702 -21.894 1.00 62.34 81 PRO A O 1
ATOM 675 N N . GLY A 1 82 ? -9.536 -50.696 -22.636 1.00 72.19 82 GLY A N 1
ATOM 676 C CA . GLY A 1 82 ? -10.483 -51.443 -21.798 1.00 72.19 82 GLY A CA 1
ATOM 677 C C . GLY A 1 82 ? -11.310 -50.589 -20.835 1.00 72.19 82 GLY A C 1
ATOM 678 O O . GLY A 1 82 ? -12.229 -51.114 -20.209 1.00 72.19 82 GLY A O 1
ATOM 679 N N . ALA A 1 83 ? -11.048 -49.282 -20.733 1.00 67.88 83 ALA A N 1
ATOM 680 C CA . ALA A 1 83 ? -11.973 -48.392 -20.042 1.00 67.88 83 ALA A CA 1
ATOM 681 C C . ALA A 1 83 ? -13.278 -48.288 -20.860 1.00 67.88 83 ALA A C 1
ATOM 683 O O . ALA A 1 83 ? -13.214 -47.950 -22.047 1.00 67.88 83 ALA A O 1
ATOM 684 N N . PRO A 1 84 ? -14.458 -48.576 -20.272 1.00 74.25 84 PRO A N 1
ATOM 685 C CA . PRO A 1 84 ? -15.724 -48.306 -20.939 1.00 74.25 84 PRO A CA 1
ATOM 686 C C . PRO A 1 84 ? -15.764 -46.818 -21.306 1.00 74.25 84 PRO A C 1
ATOM 688 O O . PRO A 1 84 ? -15.223 -46.009 -20.544 1.00 74.25 84 PRO A O 1
ATOM 691 N N . PRO A 1 85 ? -16.357 -46.445 -22.455 1.00 72.69 85 PRO A N 1
ATOM 692 C CA . PRO A 1 85 ? -16.425 -45.056 -22.885 1.00 72.69 85 PRO A CA 1
ATOM 693 C C . PRO A 1 85 ? -17.024 -44.230 -21.749 1.00 72.69 85 PRO A C 1
ATOM 695 O O . PRO A 1 85 ? -18.214 -44.341 -21.449 1.00 72.69 85 PRO A O 1
ATOM 698 N N . GLN A 1 86 ? -16.182 -43.449 -21.064 1.00 70.75 86 GLN A N 1
ATOM 699 C CA . GLN A 1 86 ? -16.669 -42.501 -20.080 1.00 70.75 86 GLN A CA 1
ATOM 700 C C . GLN A 1 86 ? -17.543 -41.532 -20.857 1.00 70.75 86 GLN A C 1
ATOM 702 O O . GLN A 1 86 ? -17.074 -40.880 -21.794 1.00 70.75 86 GLN A O 1
ATOM 707 N N . ALA A 1 87 ? -18.826 -41.490 -20.499 1.00 76.75 87 ALA A N 1
ATOM 708 C CA . ALA A 1 87 ? -19.709 -40.453 -20.986 1.00 76.75 87 ALA A CA 1
ATOM 709 C C . ALA A 1 87 ? -18.992 -39.114 -20.762 1.00 76.75 87 ALA A C 1
ATOM 711 O O . ALA A 1 87 ? -18.436 -38.914 -19.673 1.00 76.75 87 ALA A O 1
ATOM 712 N N . PRO A 1 88 ? -18.933 -38.235 -21.778 1.00 78.19 88 PRO A N 1
ATOM 713 C CA . PRO A 1 88 ? -18.317 -36.933 -21.606 1.00 78.19 88 PRO A CA 1
ATOM 714 C C . PRO A 1 88 ? -18.923 -36.289 -20.355 1.00 78.19 88 PRO A C 1
ATOM 716 O O . PRO A 1 88 ? -20.137 -36.422 -20.145 1.00 78.19 88 PRO A O 1
ATOM 719 N N . PRO A 1 89 ? -18.107 -35.653 -19.495 1.00 79.88 89 PRO A N 1
ATOM 720 C CA . PRO A 1 89 ? -18.642 -34.970 -18.332 1.00 79.88 89 PRO A CA 1
ATOM 721 C C . PRO A 1 89 ? -19.765 -34.042 -18.811 1.00 79.88 89 PRO A C 1
ATOM 723 O O . PRO A 1 89 ? -19.605 -33.401 -19.859 1.00 79.88 89 PRO A O 1
ATOM 726 N N . PRO A 1 90 ? -20.914 -34.005 -18.112 1.00 80.94 90 PRO A N 1
ATOM 727 C CA . PRO A 1 90 ? -22.000 -33.125 -18.503 1.00 80.94 90 PRO A CA 1
ATOM 728 C C . PRO A 1 90 ? -21.431 -31.710 -18.646 1.00 80.94 90 PRO A C 1
ATOM 730 O O . PRO A 1 90 ? -20.603 -31.311 -17.816 1.00 80.94 90 PRO A O 1
ATOM 733 N N . PRO A 1 91 ? -21.812 -30.965 -19.699 1.00 76.19 91 PRO A N 1
ATOM 734 C CA . PRO A 1 91 ? -21.350 -29.599 -19.852 1.00 76.19 91 PRO A CA 1
ATOM 735 C C . PRO A 1 91 ? -21.631 -28.855 -18.542 1.00 76.19 91 PRO A C 1
ATOM 737 O O . PRO A 1 91 ? -22.705 -29.056 -17.956 1.00 76.19 91 PRO A O 1
ATOM 740 N N . PRO A 1 92 ? -20.686 -28.032 -18.046 1.00 71.50 92 PRO A N 1
ATOM 741 C CA . PRO A 1 92 ? -20.965 -27.195 -16.892 1.00 71.50 92 PRO A CA 1
ATOM 742 C C . PRO A 1 92 ? -22.273 -26.447 -17.175 1.00 71.50 92 PRO A C 1
ATOM 744 O O . PRO A 1 92 ? -22.478 -26.023 -18.320 1.00 71.50 92 PRO A O 1
ATOM 747 N N . PRO A 1 93 ? -23.185 -26.331 -16.191 1.00 66.69 93 PRO A N 1
ATOM 748 C CA . PRO A 1 93 ? -24.451 -25.654 -16.410 1.00 66.69 93 PRO A CA 1
ATOM 749 C C . PRO A 1 93 ? -24.144 -24.300 -17.036 1.00 66.69 93 PRO A C 1
ATOM 751 O O . PRO A 1 93 ? -23.348 -23.536 -16.486 1.00 66.69 93 PRO A O 1
ATOM 754 N N . LEU A 1 94 ? -24.718 -24.039 -18.214 1.00 47.31 94 LEU A N 1
ATOM 755 C CA . LEU A 1 94 ? -24.619 -22.744 -18.866 1.00 47.31 94 LEU A CA 1
ATOM 756 C C . LEU A 1 94 ? -25.246 -21.733 -17.912 1.00 47.31 94 LEU A C 1
ATOM 758 O O . LEU A 1 94 ? -26.461 -21.529 -17.896 1.00 47.31 94 LEU A O 1
ATOM 762 N N . VAL A 1 95 ? -24.413 -21.110 -17.081 1.00 50.72 95 VAL A N 1
ATOM 763 C CA . VAL A 1 95 ? -24.772 -19.927 -16.315 1.00 50.72 95 VAL A CA 1
ATOM 764 C C . VAL A 1 95 ? -24.848 -18.794 -17.333 1.00 50.72 95 VAL A C 1
ATOM 766 O O . VAL A 1 95 ? -23.999 -17.912 -17.390 1.00 50.72 95 VAL A O 1
ATOM 769 N N . ASN A 1 96 ? -25.907 -18.809 -18.144 1.00 43.41 96 ASN A N 1
ATOM 770 C CA . ASN A 1 96 ? -26.425 -17.636 -18.832 1.00 43.41 96 ASN A CA 1
ATOM 771 C C . ASN A 1 96 ? -27.049 -16.722 -17.771 1.00 43.41 96 ASN A C 1
ATOM 773 O O . ASN A 1 96 ? -28.254 -16.483 -17.737 1.00 43.41 96 ASN A O 1
ATOM 777 N N . ARG A 1 97 ? -26.216 -16.220 -16.857 1.00 37.69 97 ARG A N 1
ATOM 778 C CA . ARG A 1 97 ? -26.484 -14.944 -16.212 1.00 37.69 97 ARG A CA 1
ATOM 779 C C . ARG A 1 97 ? -25.737 -13.907 -17.030 1.00 37.69 97 ARG A C 1
ATOM 781 O O . ARG A 1 97 ? -24.528 -13.776 -16.849 1.00 37.69 97 ARG A O 1
ATOM 788 N N . PRO A 1 98 ? -26.417 -13.140 -17.896 1.00 41.06 98 PRO A N 1
ATOM 789 C CA . PRO A 1 98 ? -25.879 -11.839 -18.224 1.00 41.06 98 PRO A CA 1
ATOM 790 C C . PRO A 1 98 ? -25.653 -11.125 -16.887 1.00 41.06 98 PRO A C 1
ATOM 792 O O . PRO A 1 98 ? -26.595 -10.928 -16.115 1.00 41.06 98 PRO A O 1
ATOM 795 N N . LEU A 1 99 ? -24.403 -10.766 -16.584 1.00 39.78 99 LEU A N 1
ATOM 796 C CA . LEU A 1 99 ? -24.075 -9.774 -15.558 1.00 39.78 99 LEU A CA 1
ATOM 797 C C . LEU A 1 99 ? -24.534 -8.402 -16.069 1.00 39.78 99 LEU A C 1
ATOM 799 O O . LEU A 1 99 ? -23.758 -7.471 -16.250 1.00 39.78 99 LEU A O 1
ATOM 803 N N . HIS A 1 100 ? -25.834 -8.286 -16.327 1.00 33.91 100 HIS A N 1
ATOM 804 C CA . HIS A 1 100 ? -26.504 -7.019 -16.455 1.00 33.91 100 HIS A CA 1
ATOM 805 C C . HIS A 1 100 ? -26.703 -6.549 -15.021 1.00 33.91 100 HIS A C 1
ATOM 807 O O . HIS A 1 100 ? -27.674 -6.906 -14.358 1.00 33.91 100 HIS A O 1
ATOM 813 N N . TYR A 1 101 ? -25.741 -5.792 -14.498 1.00 33.97 101 TYR A N 1
ATOM 814 C CA . TYR A 1 101 ? -26.041 -4.948 -13.354 1.00 33.97 101 TYR A CA 1
ATOM 815 C C . TYR A 1 101 ? -27.116 -3.967 -13.831 1.00 33.97 101 TYR A C 1
ATOM 817 O O . TYR A 1 101 ? -26.843 -3.188 -14.750 1.00 33.97 101 TYR A O 1
ATOM 825 N N . PRO A 1 102 ? -28.341 -3.979 -13.276 1.00 34.66 102 PRO A N 1
ATOM 826 C CA . PRO A 1 102 ? -29.209 -2.840 -13.457 1.00 34.66 102 PRO A CA 1
ATOM 827 C C . PRO A 1 102 ? -28.510 -1.680 -12.750 1.00 34.66 102 PRO A C 1
ATOM 829 O O . PRO A 1 102 ? -28.440 -1.633 -11.519 1.00 34.66 102 PRO A O 1
ATOM 832 N N . GLN A 1 103 ? -27.978 -0.746 -13.535 1.00 39.62 103 GLN A N 1
ATOM 833 C CA . GLN A 1 103 ? -27.747 0.623 -13.098 1.00 39.62 103 GLN A CA 1
ATOM 834 C C . GLN A 1 103 ? -29.126 1.197 -12.748 1.00 39.62 103 GLN A C 1
ATOM 836 O O . GLN A 1 103 ? -29.755 1.893 -13.538 1.00 39.62 103 GLN A O 1
ATOM 841 N N . ARG A 1 104 ? -29.662 0.827 -11.579 1.00 32.78 104 ARG A N 1
ATOM 842 C CA . ARG A 1 104 ? -30.764 1.575 -10.984 1.00 32.78 104 ARG A CA 1
ATOM 843 C C . ARG A 1 104 ? -30.182 2.942 -10.645 1.00 32.78 104 ARG A C 1
ATOM 845 O O . ARG A 1 104 ? -29.194 2.971 -9.905 1.00 32.78 104 ARG A O 1
ATOM 852 N N . PRO A 1 105 ? -30.793 4.048 -11.097 1.00 38.69 105 PRO A N 1
ATOM 853 C CA . PRO A 1 105 ? -30.576 5.343 -10.480 1.00 38.69 105 PRO A CA 1
ATOM 854 C C . PRO A 1 105 ? -30.999 5.185 -9.019 1.00 38.69 105 PRO A C 1
ATOM 856 O O . PRO A 1 105 ? -32.184 5.170 -8.683 1.00 38.69 105 PRO A O 1
ATOM 859 N N . ARG A 1 106 ? -30.032 4.896 -8.146 1.00 40.50 106 ARG A N 1
ATOM 860 C CA . ARG A 1 106 ? -30.279 4.812 -6.715 1.00 40.50 106 ARG A CA 1
ATOM 861 C C . ARG A 1 106 ? -30.394 6.246 -6.255 1.00 40.50 106 ARG A C 1
ATOM 863 O O . ARG A 1 106 ? -29.405 6.972 -6.205 1.00 40.50 106 ARG A O 1
ATOM 870 N N . ASP A 1 107 ? -31.622 6.623 -5.945 1.00 39.62 107 ASP A N 1
ATOM 871 C CA . ASP A 1 107 ? -31.932 7.833 -5.216 1.00 39.62 107 ASP A CA 1
ATOM 872 C C . ASP A 1 107 ? -31.262 7.743 -3.832 1.00 39.62 107 ASP A C 1
ATOM 874 O O . ASP A 1 107 ? -31.771 7.144 -2.883 1.00 39.62 107 ASP A O 1
ATOM 878 N N . THR A 1 108 ? -30.028 8.245 -3.758 1.00 41.53 108 THR A N 1
ATOM 879 C CA . THR A 1 108 ? -29.192 8.298 -2.550 1.00 41.53 108 THR A CA 1
ATOM 880 C C . THR A 1 108 ? -29.571 9.473 -1.646 1.00 41.53 108 THR A C 1
ATOM 882 O O . THR A 1 108 ? -28.909 9.710 -0.635 1.00 41.53 108 THR A O 1
ATOM 885 N N . SER A 1 109 ? -30.657 10.191 -1.958 1.00 41.16 109 SER A N 1
ATOM 886 C CA . SER A 1 109 ? -31.094 11.372 -1.210 1.00 41.16 109 SER A CA 1
ATOM 887 C C . SER A 1 109 ? -31.581 11.075 0.214 1.00 41.16 109 SER A C 1
ATOM 889 O O . SER A 1 109 ? -31.638 11.994 1.023 1.00 41.16 109 SER A O 1
ATOM 891 N N . LYS A 1 110 ? -31.867 9.810 0.566 1.00 38.91 110 LYS A N 1
ATOM 892 C CA . LYS A 1 110 ? -32.392 9.437 1.897 1.00 38.91 110 LYS A CA 1
ATOM 893 C C . LYS A 1 110 ? -31.371 8.888 2.905 1.00 38.91 110 LYS A C 1
ATOM 895 O O . LYS A 1 110 ? -31.742 8.659 4.048 1.00 38.91 110 LYS A O 1
ATOM 900 N N . TYR A 1 111 ? -30.099 8.729 2.528 1.00 44.09 111 TYR A N 1
ATOM 901 C CA . TYR A 1 111 ? -29.002 8.402 3.465 1.00 44.09 111 TYR A CA 1
ATOM 902 C C . TYR A 1 111 ? -27.951 9.514 3.524 1.00 44.09 111 TYR A C 1
ATOM 904 O O . TYR A 1 111 ? -26.758 9.271 3.713 1.00 44.09 111 TYR A O 1
ATOM 912 N N . ARG A 1 112 ? -28.396 10.752 3.312 1.00 52.62 112 ARG A N 1
ATOM 913 C CA . ARG A 1 112 ? -27.575 11.944 3.455 1.00 52.62 112 ARG A CA 1
ATOM 914 C C . ARG A 1 112 ? -28.003 12.659 4.729 1.00 52.62 112 ARG A C 1
ATOM 916 O O . ARG A 1 112 ? -29.194 12.844 4.927 1.00 52.62 112 ARG A O 1
ATOM 923 N N . GLU A 1 113 ? -26.993 13.091 5.488 1.00 40.62 113 GLU A N 1
ATOM 924 C CA . GLU A 1 113 ? -27.033 13.872 6.738 1.00 40.62 113 GLU A CA 1
ATOM 925 C C . GLU A 1 113 ? -27.024 13.009 8.006 1.00 40.62 113 GLU A C 1
ATOM 927 O O . GLU A 1 113 ? -27.958 12.273 8.267 1.00 40.62 113 GLU A O 1
ATOM 932 N N . LYS A 1 114 ? -26.005 13.021 8.867 1.00 39.84 114 LYS A N 1
ATOM 933 C CA . LYS A 1 114 ? -24.837 13.890 9.063 1.00 39.84 114 LYS A CA 1
ATOM 934 C C . LYS A 1 114 ? -23.793 13.040 9.784 1.00 39.84 114 LYS A C 1
ATOM 936 O O . LYS A 1 114 ? -24.079 12.624 10.892 1.00 39.84 114 LYS A O 1
ATOM 941 N N . GLU A 1 115 ? -22.595 12.885 9.235 1.00 39.75 115 GLU A N 1
ATOM 942 C CA . GLU A 1 115 ? -21.398 12.941 10.076 1.00 39.75 115 GLU A CA 1
ATOM 943 C C . GLU A 1 115 ? -20.349 13.771 9.330 1.00 39.75 115 GLU A C 1
ATOM 945 O O . GLU A 1 115 ? -19.898 13.366 8.254 1.00 39.75 115 GLU A O 1
ATOM 950 N N . PRO A 1 116 ? -20.023 14.989 9.802 1.00 42.47 116 PRO A N 1
ATOM 951 C CA . PRO A 1 116 ? -18.793 15.633 9.375 1.00 42.47 116 PRO A CA 1
ATOM 952 C C . PRO A 1 116 ? -17.640 14.706 9.759 1.00 42.47 116 PRO A C 1
ATOM 954 O O . PRO A 1 116 ? -17.619 14.185 10.869 1.00 42.47 116 PRO A O 1
ATOM 957 N N . CYS A 1 117 ? -16.719 14.477 8.823 1.00 39.47 117 CYS A N 1
ATOM 958 C CA . CYS A 1 117 ? -15.508 13.691 9.033 1.00 39.47 117 CYS A CA 1
ATOM 959 C C . CYS A 1 117 ? -14.852 14.146 10.347 1.00 39.47 117 CYS A C 1
ATOM 961 O O . CYS A 1 117 ? -14.429 15.298 10.451 1.00 39.47 117 CYS A O 1
ATOM 963 N N . SER A 1 118 ? -14.890 13.296 11.376 1.00 52.41 118 SER A N 1
ATOM 964 C CA . SER A 1 118 ? -14.586 13.712 12.743 1.00 52.41 118 SER A CA 1
ATOM 965 C C . SER A 1 118 ? -13.112 14.107 12.860 1.00 52.41 118 SER A C 1
ATOM 967 O O . SER A 1 118 ? -12.249 13.236 12.704 1.00 52.41 118 SER A O 1
ATOM 969 N N . PRO A 1 119 ? -12.779 15.378 13.164 1.00 59.44 119 PRO A N 1
ATOM 970 C CA . PRO A 1 119 ? -11.447 15.713 13.646 1.00 59.44 119 PRO A CA 1
ATOM 971 C C . PRO A 1 119 ? -11.201 14.877 14.907 1.00 59.44 119 PRO A C 1
ATOM 973 O O . PRO A 1 119 ? -11.823 15.108 15.939 1.00 59.44 119 PRO A O 1
ATOM 976 N N . GLY A 1 120 ? -10.363 13.844 14.801 1.00 80.56 120 GLY A N 1
ATOM 977 C CA . GLY A 1 120 ? -10.123 12.929 15.919 1.00 80.56 120 GLY A CA 1
ATOM 978 C C . GLY A 1 120 ? -9.853 11.469 15.570 1.00 80.56 120 GLY A C 1
ATOM 979 O O . GLY A 1 120 ? -9.536 10.717 16.484 1.00 80.56 120 GLY A O 1
ATOM 980 N N . VAL A 1 121 ? -9.931 11.048 14.299 1.00 89.94 121 VAL A N 1
ATOM 981 C CA . VAL A 1 121 ? -9.549 9.673 13.929 1.00 89.94 121 VAL A CA 1
ATOM 982 C C . VAL A 1 121 ? -8.053 9.468 14.175 1.00 89.94 121 VAL A C 1
ATOM 984 O O . VAL A 1 121 ? -7.197 9.981 13.450 1.00 89.94 121 VAL A O 1
ATOM 987 N N . ARG A 1 122 ? -7.735 8.702 15.216 1.00 92.50 122 ARG A N 1
ATOM 988 C CA . ARG A 1 122 ? -6.376 8.320 15.583 1.00 92.50 122 ARG A CA 1
ATOM 989 C C . ARG A 1 122 ? -6.042 6.975 14.953 1.00 92.50 122 ARG A C 1
ATOM 991 O O . ARG A 1 122 ? -6.799 6.021 15.056 1.00 92.50 122 ARG A O 1
ATOM 998 N N . LEU A 1 123 ? -4.883 6.883 14.316 1.00 94.75 123 LEU A N 1
ATOM 999 C CA . LEU A 1 123 ? -4.383 5.623 13.775 1.00 94.75 123 LEU A CA 1
ATOM 1000 C C . LEU A 1 123 ? -3.860 4.713 14.899 1.00 94.75 123 LEU A C 1
ATOM 1002 O O . LEU A 1 123 ? -3.252 5.199 15.856 1.00 94.75 123 LEU A O 1
ATOM 1006 N N . ASN A 1 124 ? -4.045 3.400 14.754 1.00 95.31 124 ASN A N 1
ATOM 1007 C CA . ASN A 1 124 ? -3.452 2.395 15.633 1.00 95.31 124 ASN A CA 1
ATOM 1008 C C . ASN A 1 124 ? -1.922 2.566 15.685 1.00 95.31 124 ASN A C 1
ATOM 1010 O O . ASN A 1 124 ? -1.270 2.697 14.646 1.00 95.31 124 ASN A O 1
ATOM 1014 N N . ASP A 1 125 ? -1.343 2.533 16.887 1.00 91.94 125 ASP A N 1
ATOM 1015 C CA . ASP A 1 125 ? 0.085 2.801 17.112 1.00 91.94 125 ASP A CA 1
ATOM 1016 C C . ASP A 1 125 ? 1.013 1.839 16.342 1.00 91.94 125 ASP A C 1
ATOM 1018 O O . ASP A 1 125 ? 2.158 2.178 16.057 1.00 91.94 125 ASP A O 1
ATOM 1022 N N . ILE A 1 126 ? 0.522 0.658 15.955 1.00 91.88 126 ILE A N 1
ATOM 1023 C CA . ILE A 1 126 ? 1.267 -0.327 15.152 1.00 91.88 126 ILE A CA 1
ATOM 1024 C C . ILE A 1 126 ? 1.403 0.115 13.700 1.00 91.88 126 ILE A C 1
ATOM 1026 O O . ILE A 1 126 ? 2.433 -0.113 13.069 1.00 91.88 126 ILE A O 1
ATOM 1030 N N . LEU A 1 127 ? 0.351 0.735 13.169 1.00 94.38 127 LEU A N 1
ATOM 1031 C CA . LEU A 1 127 ? 0.334 1.253 11.809 1.00 94.38 127 LEU A CA 1
ATOM 1032 C C . LEU A 1 127 ? 0.960 2.643 11.732 1.00 94.38 127 LEU A C 1
ATOM 1034 O O . LEU A 1 127 ? 1.296 3.078 10.639 1.00 94.38 127 LEU A O 1
ATOM 1038 N N . ARG A 1 128 ? 1.106 3.356 12.849 1.00 93.44 128 ARG A N 1
ATOM 1039 C CA . ARG A 1 128 ? 1.590 4.736 12.870 1.00 93.44 128 ARG A CA 1
ATOM 1040 C C . ARG A 1 128 ? 3.076 4.835 12.538 1.00 93.44 128 ARG A C 1
ATOM 1042 O O . ARG A 1 128 ? 3.908 4.134 13.111 1.00 93.44 128 ARG A O 1
ATOM 1049 N N . ALA A 1 129 ? 3.410 5.757 11.638 1.00 89.56 129 ALA A N 1
ATOM 1050 C CA . ALA A 1 129 ? 4.799 6.097 11.372 1.00 89.56 129 ALA A CA 1
ATOM 1051 C C . ALA A 1 129 ? 5.433 6.797 12.583 1.00 89.56 129 ALA A C 1
ATOM 1053 O O . ALA A 1 129 ? 4.839 7.696 13.187 1.00 89.56 129 ALA A O 1
ATOM 1054 N N . SER A 1 130 ? 6.651 6.382 12.930 1.00 83.69 130 SER A N 1
ATOM 1055 C CA . SER A 1 130 ? 7.424 7.003 14.006 1.00 83.69 130 SER A CA 1
ATOM 1056 C C . SER A 1 130 ? 8.028 8.328 13.518 1.00 83.69 130 SER A C 1
ATOM 1058 O O . SER A 1 130 ? 8.731 8.325 12.504 1.00 83.69 130 SER A O 1
ATOM 1060 N N . PRO A 1 131 ? 7.789 9.463 14.204 1.00 73.94 131 PRO A N 1
ATOM 1061 C CA . PRO A 1 131 ? 8.306 10.764 13.776 1.00 73.94 131 PRO A CA 1
ATOM 1062 C C . PRO A 1 131 ? 9.832 10.875 13.912 1.00 73.94 131 PRO A C 1
ATOM 1064 O O . PRO A 1 131 ? 10.457 11.661 13.209 1.00 73.94 131 PRO A O 1
ATOM 1067 N N . SER A 1 132 ? 10.447 10.096 14.803 1.00 66.06 132 SER A N 1
ATOM 1068 C CA . SER A 1 132 ? 11.851 10.244 15.199 1.00 66.06 132 SER A CA 1
ATOM 1069 C C . SER A 1 132 ? 12.846 9.468 14.332 1.00 66.06 132 SER A C 1
ATOM 1071 O O . SER A 1 132 ? 14.002 9.354 14.723 1.00 66.06 132 SER A O 1
ATOM 1073 N N . GLN A 1 133 ? 12.439 8.881 13.197 1.00 60.94 133 GLN A N 1
ATOM 1074 C CA . GLN A 1 133 ? 13.215 7.876 12.433 1.00 60.94 133 GLN A CA 1
ATOM 1075 C C . GLN A 1 133 ? 13.666 6.646 13.256 1.00 60.94 133 GLN A C 1
ATOM 1077 O O . GLN A 1 133 ? 14.085 5.639 12.682 1.00 60.94 133 GLN A O 1
ATOM 1082 N N . SER A 1 134 ? 13.514 6.671 14.585 1.00 60.53 134 SER A N 1
ATOM 1083 C CA . SER A 1 134 ? 13.642 5.532 15.475 1.00 60.53 134 SER A CA 1
ATOM 1084 C C . SER A 1 134 ? 12.498 4.583 15.151 1.00 60.53 134 SER A C 1
ATOM 1086 O O . SER A 1 134 ? 11.346 4.840 15.494 1.00 60.53 134 SER A O 1
ATOM 1088 N N . LEU A 1 135 ? 12.845 3.569 14.360 1.00 60.28 135 LEU A N 1
ATOM 1089 C CA . LEU A 1 135 ? 12.159 2.301 14.128 1.00 60.28 135 LEU A CA 1
ATOM 1090 C C . LEU A 1 135 ? 10.644 2.332 14.380 1.00 60.28 135 LEU A C 1
ATOM 1092 O O . LEU A 1 135 ? 10.179 2.374 15.514 1.00 60.28 135 LEU A O 1
ATOM 1096 N N . SER A 1 136 ? 9.868 2.242 13.301 1.00 62.59 136 SER A N 1
ATOM 1097 C CA . SER A 1 136 ? 8.432 1.992 13.385 1.00 62.59 136 SER A CA 1
ATOM 1098 C C . SER A 1 136 ? 8.134 0.794 14.294 1.00 62.59 136 SER A C 1
ATOM 1100 O O . SER A 1 136 ? 8.874 -0.195 14.298 1.00 62.59 136 SER A O 1
ATOM 1102 N N . ALA A 1 137 ? 7.024 0.871 15.039 1.00 77.00 137 ALA A N 1
ATOM 1103 C CA . ALA A 1 137 ? 6.565 -0.218 15.908 1.00 77.00 137 ALA A CA 1
ATOM 1104 C C . ALA A 1 137 ? 6.392 -1.539 15.134 1.00 77.00 137 ALA A C 1
ATOM 1106 O O . ALA A 1 137 ? 6.530 -2.625 15.698 1.00 77.00 137 ALA A O 1
ATOM 1107 N N . LEU A 1 138 ? 6.126 -1.429 13.832 1.00 84.75 138 LEU A N 1
ATOM 1108 C CA . LEU A 1 138 ? 6.072 -2.516 12.875 1.00 84.75 138 LEU A CA 1
ATOM 1109 C C . LEU A 1 138 ? 7.251 -2.441 11.902 1.00 84.75 138 LEU A C 1
ATOM 1111 O O . LEU A 1 138 ? 7.428 -1.426 11.226 1.00 84.75 138 LEU A O 1
ATOM 1115 N N . VAL A 1 139 ? 8.010 -3.530 11.775 1.00 81.44 139 VAL A N 1
ATOM 1116 C CA . VAL A 1 139 ? 8.947 -3.716 10.661 1.00 81.44 139 VAL A CA 1
ATOM 1117 C C . VAL A 1 139 ? 8.410 -4.806 9.753 1.00 81.44 139 VAL A C 1
ATOM 1119 O O . VAL A 1 139 ? 8.225 -5.956 10.150 1.00 81.44 139 VAL A O 1
ATOM 1122 N N . TRP A 1 140 ? 8.132 -4.418 8.515 1.00 89.06 140 TRP A N 1
ATOM 1123 C CA . TRP A 1 140 ? 7.546 -5.293 7.517 1.00 89.06 140 TRP A CA 1
ATOM 1124 C C . TRP A 1 140 ? 8.104 -4.947 6.139 1.00 89.06 140 TRP A C 1
ATOM 1126 O O . TRP A 1 140 ? 8.155 -3.777 5.763 1.00 89.06 140 TRP A O 1
ATOM 1136 N N . LEU A 1 141 ? 8.549 -5.960 5.397 1.00 90.44 141 LEU A N 1
ATOM 1137 C CA . LEU A 1 141 ? 8.869 -5.812 3.981 1.00 90.44 141 LEU A CA 1
ATOM 1138 C C . LEU A 1 141 ? 7.632 -6.179 3.176 1.00 90.44 141 LEU A C 1
ATOM 1140 O O . LEU A 1 141 ? 7.124 -7.293 3.299 1.00 90.44 141 LEU A O 1
ATOM 1144 N N . ILE A 1 142 ? 7.184 -5.260 2.328 1.00 91.88 142 ILE A N 1
ATOM 1145 C CA . ILE A 1 142 ? 5.952 -5.395 1.538 1.00 91.88 142 ILE A CA 1
ATOM 1146 C C . ILE A 1 142 ? 6.056 -6.546 0.523 1.00 91.88 142 ILE A C 1
ATOM 1148 O O . ILE A 1 142 ? 5.050 -7.079 0.062 1.00 91.88 142 ILE A O 1
ATOM 1152 N N . THR A 1 143 ? 7.272 -7.002 0.216 1.00 88.81 143 THR A N 1
ATOM 1153 C CA . THR A 1 143 ? 7.520 -8.209 -0.584 1.00 88.81 143 THR A CA 1
ATOM 1154 C C . THR A 1 143 ? 6.975 -9.477 0.076 1.00 88.81 143 THR A C 1
ATOM 1156 O O . THR A 1 143 ? 6.631 -10.431 -0.621 1.00 88.81 143 THR A O 1
ATOM 1159 N N . HIS A 1 144 ? 6.856 -9.503 1.405 1.00 88.31 144 HIS A N 1
ATOM 1160 C CA . HIS A 1 144 ? 6.367 -10.656 2.153 1.00 88.31 144 HIS A CA 1
ATOM 1161 C C . HIS A 1 144 ? 4.917 -10.467 2.588 1.00 88.31 144 HIS A C 1
ATOM 1163 O O . HIS A 1 144 ? 4.467 -9.362 2.893 1.00 88.31 144 HIS A O 1
ATOM 1169 N N . ARG A 1 145 ? 4.186 -11.584 2.686 1.00 87.44 145 ARG A N 1
ATOM 1170 C CA . ARG A 1 145 ? 2.820 -11.571 3.217 1.00 87.44 145 ARG A CA 1
ATOM 1171 C C . ARG A 1 145 ? 2.785 -10.934 4.617 1.00 87.44 145 ARG A C 1
ATOM 1173 O O . ARG A 1 145 ? 3.684 -11.206 5.415 1.00 87.44 145 ARG A O 1
ATOM 1180 N N . PRO A 1 146 ? 1.718 -10.193 4.968 1.00 85.06 146 PRO A N 1
ATOM 1181 C CA . PRO A 1 146 ? 1.568 -9.566 6.284 1.00 85.06 146 PRO A CA 1
ATOM 1182 C C . PRO A 1 146 ? 1.664 -10.522 7.477 1.00 85.06 146 PRO A C 1
ATOM 1184 O O . PRO A 1 146 ? 1.982 -10.096 8.579 1.00 85.06 146 PRO A O 1
ATOM 1187 N N . LEU A 1 147 ? 1.420 -11.822 7.280 1.00 80.19 147 LEU A N 1
ATOM 1188 C CA . LEU A 1 147 ? 1.587 -12.839 8.325 1.00 80.19 147 LEU A CA 1
ATOM 1189 C C . LEU A 1 147 ? 3.025 -12.897 8.870 1.00 80.19 147 LEU A C 1
ATOM 1191 O O . LEU A 1 147 ? 3.225 -13.282 10.017 1.00 80.19 147 LEU A O 1
ATOM 1195 N N . TYR A 1 148 ? 4.007 -12.484 8.066 1.00 74.19 148 TYR A N 1
ATOM 1196 C CA . TYR A 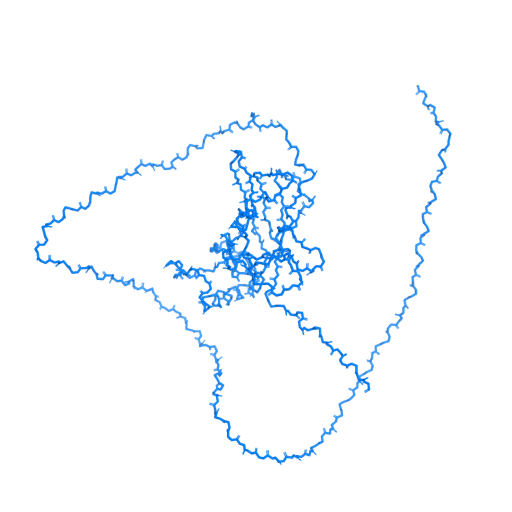1 148 ? 5.419 -12.407 8.444 1.00 74.19 148 TYR A CA 1
ATOM 1197 C C . TYR A 1 148 ? 5.825 -11.033 8.991 1.00 74.19 148 TYR A C 1
ATOM 1199 O O . TYR A 1 148 ? 7.008 -10.797 9.235 1.00 74.19 148 TYR A O 1
ATOM 1207 N N . ALA A 1 149 ? 4.878 -10.106 9.145 1.00 69.75 149 ALA A N 1
ATOM 1208 C CA . ALA A 1 149 ? 5.151 -8.777 9.662 1.00 69.75 149 ALA A CA 1
ATOM 1209 C C . ALA A 1 149 ? 5.494 -8.839 11.163 1.00 69.75 149 ALA A C 1
ATOM 1211 O O . ALA A 1 149 ? 4.891 -9.602 11.923 1.00 69.75 149 ALA A O 1
ATOM 1212 N N . GLN A 1 150 ? 6.498 -8.058 11.571 1.00 74.06 150 GLN A N 1
ATOM 1213 C CA . GLN A 1 150 ? 7.211 -8.250 12.836 1.00 74.06 150 GLN A CA 1
ATOM 1214 C C . GLN A 1 150 ? 7.009 -7.051 13.760 1.00 74.06 150 GLN A C 1
ATOM 1216 O O . GLN A 1 150 ? 7.300 -5.909 13.393 1.00 74.06 150 GLN A O 1
ATOM 1221 N N . SER A 1 151 ? 6.540 -7.308 14.978 1.00 68.88 151 SER A N 1
ATOM 1222 C CA . SER A 1 151 ? 6.384 -6.268 15.998 1.00 68.88 151 SER A CA 1
ATOM 1223 C C . SER A 1 151 ? 7.723 -5.995 16.691 1.00 68.88 151 SER A C 1
ATOM 1225 O O . SER A 1 151 ? 8.376 -6.921 17.166 1.00 68.88 151 SER A O 1
ATOM 1227 N N . ARG A 1 152 ? 8.132 -4.725 16.796 1.00 58.50 152 ARG A N 1
ATOM 1228 C CA . ARG A 1 152 ? 9.372 -4.293 17.473 1.00 58.50 152 ARG A CA 1
ATOM 1229 C C . ARG A 1 152 ? 9.146 -3.814 18.908 1.00 58.50 152 ARG A C 1
ATOM 1231 O O . ARG A 1 152 ? 9.771 -2.862 19.358 1.00 58.50 152 ARG A O 1
ATOM 1238 N N . ARG A 1 153 ? 8.254 -4.460 19.661 1.00 56.41 153 ARG A N 1
ATOM 1239 C CA . ARG A 1 153 ? 7.932 -4.023 21.035 1.00 56.41 153 ARG A CA 1
ATOM 1240 C C . ARG A 1 153 ? 9.017 -4.295 22.090 1.00 56.41 153 ARG A C 1
ATOM 1242 O O . ARG A 1 153 ? 8.812 -3.917 23.235 1.00 56.41 153 ARG A O 1
ATOM 1249 N N . SER A 1 154 ? 10.157 -4.897 21.743 1.00 46.97 154 SER A N 1
ATOM 1250 C CA . SER A 1 154 ? 11.257 -5.111 22.690 1.00 46.97 154 SER A CA 1
ATOM 1251 C C . SER A 1 154 ? 12.579 -4.611 22.116 1.00 46.97 154 SER A C 1
ATOM 1253 O O . SER A 1 154 ? 13.171 -5.247 21.249 1.00 46.97 154 SER A O 1
ATOM 1255 N N . GLU A 1 155 ? 13.039 -3.459 22.604 1.00 48.62 155 GLU A N 1
ATOM 1256 C CA . GLU A 1 155 ? 14.380 -2.927 22.321 1.00 48.62 155 GLU A CA 1
ATOM 1257 C C . GLU A 1 155 ? 15.481 -3.626 23.142 1.00 48.62 155 GLU A C 1
ATOM 1259 O O . GLU A 1 155 ? 16.661 -3.371 22.922 1.00 48.62 155 GLU A O 1
ATOM 1264 N N . VAL A 1 156 ? 15.129 -4.509 24.088 1.00 46.97 156 VAL A N 1
ATOM 1265 C CA . VAL A 1 156 ? 16.050 -4.864 25.185 1.00 46.97 156 VAL A CA 1
ATOM 1266 C C . VAL A 1 156 ? 16.733 -6.224 25.026 1.00 46.97 156 VAL A C 1
ATOM 1268 O O . VAL A 1 156 ? 17.807 -6.419 25.580 1.00 46.97 156 VAL A O 1
ATOM 1271 N N . HIS A 1 157 ? 16.232 -7.151 24.213 1.00 42.38 157 HIS A N 1
ATOM 1272 C CA . HIS A 1 157 ? 16.942 -8.410 23.959 1.00 42.38 157 HIS A CA 1
ATOM 1273 C C . HIS A 1 157 ? 16.672 -8.902 22.540 1.00 42.38 157 HIS A C 1
ATOM 1275 O O . HIS A 1 157 ? 15.580 -8.692 22.019 1.00 42.38 157 HIS A O 1
ATOM 1281 N N . TYR A 1 158 ? 17.665 -9.566 21.935 1.00 40.81 158 TYR A N 1
ATOM 1282 C CA . TYR A 1 158 ? 17.590 -10.324 20.678 1.00 40.81 158 TYR A CA 1
ATOM 1283 C C . TYR A 1 158 ? 16.588 -11.488 20.801 1.0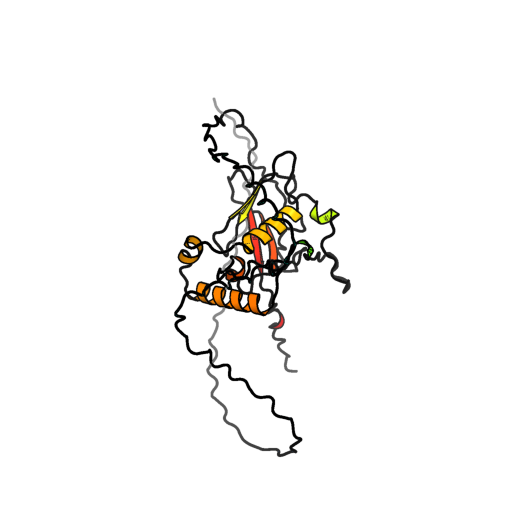0 40.81 158 TYR A C 1
ATOM 1285 O O . TYR A 1 158 ? 16.946 -12.660 20.713 1.00 40.81 158 TYR A O 1
ATOM 1293 N N . SER A 1 159 ? 15.329 -11.167 21.078 1.00 39.47 159 SER A N 1
ATOM 1294 C CA . SER A 1 159 ? 14.237 -12.118 21.119 1.00 39.47 159 SER A CA 1
ATOM 1295 C C . SER A 1 159 ? 13.955 -12.553 19.685 1.00 39.47 159 SER A C 1
ATOM 1297 O O . SER A 1 159 ? 13.943 -11.694 18.792 1.00 39.47 159 SER A O 1
ATOM 1299 N N . PRO A 1 160 ? 13.753 -13.858 19.435 1.00 52.69 160 PRO A N 1
ATOM 1300 C CA . PRO A 1 160 ? 13.333 -14.339 18.132 1.00 52.69 160 PRO A CA 1
ATOM 1301 C C . PRO A 1 160 ? 12.124 -13.532 17.674 1.00 52.69 160 PRO A C 1
ATOM 1303 O O . PRO A 1 160 ? 11.204 -13.245 18.434 1.00 52.69 160 PRO A O 1
ATOM 1306 N N . VAL A 1 161 ? 12.208 -13.106 16.424 1.00 55.44 161 VAL A N 1
ATOM 1307 C CA . VAL A 1 161 ? 11.208 -12.317 15.730 1.00 55.44 161 VAL A CA 1
ATOM 1308 C C . VAL A 1 161 ? 9.838 -12.983 15.868 1.00 55.44 161 VAL A C 1
ATOM 1310 O O . VAL A 1 161 ? 9.566 -13.991 15.218 1.00 55.44 161 VAL A O 1
ATOM 1313 N N . GLU A 1 162 ? 8.962 -12.411 16.687 1.00 65.88 162 GLU A N 1
ATOM 1314 C CA . GLU A 1 162 ? 7.584 -12.874 16.778 1.00 65.88 162 GLU A CA 1
ATOM 1315 C C . GLU A 1 162 ? 6.753 -12.215 15.675 1.00 65.88 162 GLU A C 1
ATOM 1317 O O . GLU A 1 162 ? 6.643 -10.986 15.572 1.00 65.88 162 GLU A O 1
ATOM 1322 N N . SER A 1 163 ? 6.165 -13.055 14.822 1.00 79.38 163 SE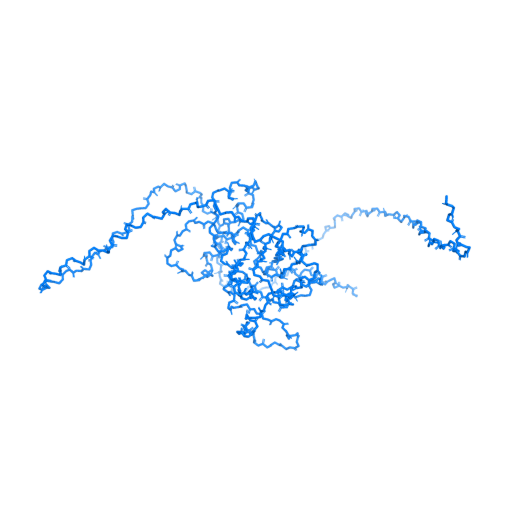R A N 1
ATOM 1323 C CA . SER A 1 163 ? 5.120 -12.641 13.889 1.00 79.38 163 SER A CA 1
ATOM 1324 C C . SER A 1 163 ? 4.003 -11.922 14.642 1.00 79.38 163 SER A C 1
ATOM 1326 O O . SER A 1 163 ? 3.647 -12.326 15.750 1.00 79.38 163 SER A O 1
ATOM 1328 N N . LEU A 1 164 ? 3.395 -10.913 14.023 1.00 85.00 164 LEU A N 1
ATOM 1329 C CA . LEU A 1 164 ? 2.200 -10.253 14.546 1.00 85.00 164 LEU A CA 1
ATOM 1330 C C . LEU A 1 164 ? 1.121 -11.278 14.937 1.00 85.00 164 LEU A C 1
ATOM 1332 O O . LEU A 1 164 ? 0.505 -11.919 14.077 1.00 85.00 164 LEU A O 1
ATOM 1336 N N . GLY A 1 165 ? 0.892 -11.407 16.248 1.00 88.56 165 GLY A N 1
ATOM 1337 C CA . GLY A 1 165 ? -0.098 -12.320 16.808 1.00 88.56 165 GLY A CA 1
ATOM 1338 C C . GLY A 1 165 ? -1.527 -11.990 16.349 1.00 88.56 165 GLY A C 1
ATOM 1339 O O . GLY A 1 165 ? -1.836 -10.823 16.076 1.00 88.56 165 GLY A O 1
ATOM 1340 N N . PRO A 1 166 ? -2.427 -12.989 16.290 1.00 91.88 166 PRO A N 1
ATOM 1341 C CA . PRO A 1 166 ? -3.786 -12.823 15.766 1.00 91.88 166 PRO A CA 1
ATOM 1342 C C . PRO A 1 166 ? -4.575 -11.736 16.507 1.00 91.88 166 PRO A C 1
ATOM 1344 O O . PRO A 1 166 ? -5.247 -10.936 15.865 1.00 91.88 166 PRO A O 1
ATOM 1347 N N . SER A 1 167 ? -4.409 -11.628 17.830 1.00 91.94 167 SER A N 1
ATOM 1348 C CA . SER A 1 167 ? -5.082 -10.617 18.656 1.00 91.94 167 SER A CA 1
ATOM 1349 C C . SER A 1 167 ? -4.711 -9.183 18.287 1.00 91.94 167 SER A C 1
ATOM 1351 O O . SER A 1 167 ? -5.511 -8.274 18.479 1.00 91.94 167 SER A O 1
ATOM 1353 N N . ILE A 1 168 ? -3.491 -8.967 17.789 1.00 92.00 168 ILE A N 1
ATOM 1354 C CA . ILE A 1 168 ? -3.023 -7.654 17.345 1.00 92.00 168 ILE A CA 1
ATOM 1355 C C . ILE A 1 168 ? -3.551 -7.358 15.938 1.00 92.00 168 ILE A C 1
ATOM 1357 O O . ILE A 1 168 ? -4.033 -6.262 15.664 1.00 92.00 168 ILE A O 1
ATOM 1361 N N . ARG A 1 169 ? -3.485 -8.355 15.053 1.00 94.06 169 ARG A N 1
ATOM 1362 C CA . ARG A 1 169 ? -3.979 -8.270 13.674 1.00 94.06 169 ARG A CA 1
ATOM 1363 C C . ARG A 1 169 ? -5.473 -7.938 13.598 1.00 94.06 169 ARG A C 1
ATOM 1365 O O . ARG A 1 169 ? -5.878 -7.166 12.729 1.00 94.06 169 ARG A O 1
ATOM 1372 N N . SER A 1 170 ? -6.264 -8.456 14.537 1.00 96.56 170 SER A N 1
ATOM 1373 C CA . SER A 1 170 ? -7.704 -8.200 14.642 1.00 96.56 170 SER A CA 1
ATOM 1374 C C . SER A 1 170 ? -8.068 -6.852 15.277 1.00 96.56 170 SER A C 1
ATOM 1376 O O . SER A 1 170 ? -9.253 -6.530 15.351 1.00 96.56 170 SER A O 1
ATOM 1378 N N . GLN A 1 171 ? -7.101 -6.063 15.761 1.00 96.56 171 GLN A N 1
ATOM 1379 C CA . GLN A 1 171 ? -7.398 -4.749 16.342 1.00 96.56 171 GLN A CA 1
ATOM 1380 C C . GLN A 1 171 ? -7.920 -3.777 15.276 1.00 96.56 171 GLN A C 1
ATOM 1382 O O . GLN A 1 171 ? -7.498 -3.866 14.117 1.00 96.56 171 GLN A O 1
ATOM 1387 N N . PRO A 1 172 ? -8.781 -2.814 15.654 1.00 97.88 172 PRO A N 1
ATOM 1388 C CA . PRO A 1 172 ? -9.135 -1.701 14.785 1.00 97.88 172 PRO A CA 1
ATOM 1389 C C . PRO A 1 172 ? -7.889 -0.968 14.277 1.00 97.88 172 PRO A C 1
ATOM 1391 O O . PRO A 1 172 ? -6.946 -0.715 15.036 1.00 97.88 172 PRO A O 1
ATOM 1394 N N . ALA A 1 173 ? -7.886 -0.617 12.992 1.00 97.00 173 ALA A N 1
ATOM 1395 C CA . ALA A 1 173 ? -6.834 0.193 12.383 1.00 97.00 173 ALA A CA 1
ATOM 1396 C C . ALA A 1 173 ? -6.879 1.650 12.863 1.00 97.00 173 ALA A C 1
ATOM 1398 O O . ALA A 1 173 ? -5.857 2.335 12.841 1.00 97.00 173 ALA A O 1
ATOM 1399 N N . THR A 1 174 ? -8.045 2.113 13.312 1.00 96.50 174 THR A N 1
ATOM 1400 C CA . THR A 1 174 ? -8.273 3.470 13.803 1.00 96.50 174 THR A CA 1
ATOM 1401 C C . THR A 1 174 ? -9.122 3.479 15.069 1.00 96.50 174 THR A C 1
ATOM 1403 O O . THR A 1 174 ? -9.843 2.523 15.353 1.00 96.50 174 THR A O 1
ATOM 1406 N N . ASP A 1 175 ? -9.055 4.591 15.791 1.00 95.25 175 ASP A N 1
ATOM 1407 C CA . ASP A 1 175 ? -9.893 4.934 16.931 1.00 95.25 175 ASP A CA 1
ATOM 1408 C C . ASP A 1 175 ? -10.493 6.344 16.714 1.00 95.25 175 ASP A C 1
ATOM 1410 O O . ASP A 1 175 ? -9.726 7.308 16.623 1.00 95.25 175 ASP A O 1
ATOM 1414 N N . PRO A 1 176 ? -11.823 6.492 16.555 1.00 95.00 176 PRO A N 1
ATOM 1415 C CA . PRO A 1 176 ? -12.816 5.416 16.550 1.00 95.00 176 PRO A CA 1
ATOM 1416 C C . PRO A 1 176 ? -12.653 4.454 15.349 1.00 95.00 176 PRO A C 1
ATOM 1418 O O . PRO A 1 176 ? -12.069 4.833 14.324 1.00 95.00 176 PRO A O 1
ATOM 1421 N N . PRO A 1 177 ? -13.161 3.206 15.439 1.00 96.62 177 PRO A N 1
ATOM 1422 C CA . PRO A 1 177 ? -13.139 2.265 14.322 1.00 96.62 177 PRO A CA 1
ATOM 1423 C C . PRO A 1 177 ? -13.966 2.776 13.137 1.00 96.62 177 PRO A C 1
ATOM 1425 O O . PRO A 1 177 ? -15.143 3.101 13.289 1.00 96.62 177 PRO A O 1
ATOM 1428 N N . ILE A 1 178 ? -13.364 2.808 11.947 1.00 94.56 178 ILE A N 1
ATOM 1429 C CA . ILE A 1 178 ? -14.026 3.242 10.708 1.00 94.56 178 ILE A CA 1
ATOM 1430 C C . ILE A 1 178 ? -14.185 2.087 9.718 1.00 94.56 178 ILE A C 1
ATOM 1432 O O . ILE A 1 178 ? -13.441 1.105 9.747 1.00 94.56 178 ILE A O 1
ATOM 1436 N N . SER A 1 179 ? -15.154 2.216 8.813 1.00 95.62 179 SER A N 1
ATOM 1437 C CA . SER A 1 179 ? -15.437 1.237 7.755 1.00 95.62 179 SER A CA 1
ATOM 1438 C C . SER A 1 179 ? -14.851 1.613 6.391 1.00 95.62 179 SER A C 1
ATOM 1440 O O . SER A 1 179 ? -14.869 0.794 5.475 1.00 95.62 179 SER A O 1
ATOM 1442 N N . ARG A 1 180 ? -14.334 2.841 6.241 1.00 95.25 180 ARG A N 1
ATOM 1443 C CA . ARG A 1 180 ? -13.746 3.366 5.001 1.00 95.25 180 ARG A CA 1
ATOM 1444 C C . ARG A 1 180 ? -12.482 4.166 5.296 1.00 95.25 180 ARG A C 1
ATOM 1446 O O . ARG A 1 180 ? -12.523 5.081 6.116 1.00 95.25 180 ARG A O 1
ATOM 1453 N N . MET A 1 181 ? -11.396 3.866 4.596 1.00 95.31 181 MET A N 1
ATOM 1454 C CA . MET A 1 181 ? -10.167 4.665 4.595 1.00 95.31 181 MET A CA 1
ATOM 1455 C C . MET A 1 181 ? -9.529 4.634 3.207 1.00 95.31 181 MET A C 1
ATOM 1457 O O . MET A 1 181 ? -9.764 3.701 2.438 1.00 95.31 181 MET A O 1
ATOM 1461 N N . ASN A 1 182 ? -8.697 5.624 2.910 1.00 95.81 182 ASN A N 1
ATOM 1462 C CA . ASN A 1 182 ? -7.879 5.635 1.705 1.00 95.81 182 ASN A CA 1
ATOM 1463 C C . ASN A 1 182 ? -6.404 5.749 2.092 1.00 95.81 182 ASN A C 1
ATOM 1465 O O . ASN A 1 182 ? -6.053 6.569 2.946 1.00 95.81 182 ASN A O 1
ATOM 1469 N N . ILE A 1 183 ? -5.550 4.923 1.491 1.00 96.19 183 ILE A N 1
ATOM 1470 C CA . ILE A 1 183 ? -4.098 5.024 1.666 1.00 96.19 183 ILE A CA 1
ATOM 1471 C C . ILE A 1 183 ? -3.500 5.565 0.377 1.00 96.19 183 ILE A C 1
ATOM 1473 O O . ILE A 1 183 ? -3.697 4.986 -0.686 1.00 96.19 183 ILE A O 1
ATOM 1477 N N . VAL A 1 184 ? -2.750 6.652 0.483 1.00 94.88 184 VAL A N 1
ATOM 1478 C CA . VAL A 1 184 ? -2.072 7.300 -0.641 1.00 94.88 184 VAL A CA 1
ATOM 1479 C C . VAL A 1 184 ? -0.564 7.147 -0.502 1.00 94.88 184 VAL A C 1
ATOM 1481 O O . VAL A 1 184 ? -0.058 6.938 0.603 1.00 94.88 184 VAL A O 1
ATOM 1484 N N . SER A 1 185 ? 0.163 7.277 -1.608 1.00 91.44 185 SER A N 1
ATOM 1485 C CA . SER A 1 185 ? 1.627 7.315 -1.626 1.00 91.44 185 SER A CA 1
ATOM 1486 C C . SER A 1 185 ? 2.127 8.616 -2.244 1.00 91.44 185 SER A C 1
ATOM 1488 O O . SER A 1 185 ? 1.555 9.112 -3.204 1.00 91.44 185 SER A O 1
ATOM 1490 N N . ASN A 1 186 ? 3.222 9.159 -1.710 1.00 89.44 186 ASN A N 1
ATOM 1491 C CA . ASN A 1 186 ? 3.932 10.273 -2.350 1.00 89.44 186 ASN A CA 1
ATOM 1492 C C . ASN A 1 186 ? 4.854 9.793 -3.472 1.00 89.44 186 ASN A C 1
ATOM 1494 O O . ASN A 1 186 ? 5.283 10.587 -4.3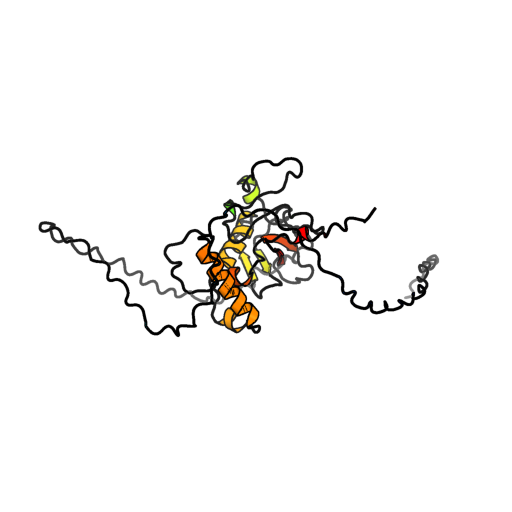01 1.00 89.44 186 ASN A O 1
ATOM 1498 N N . GLU A 1 187 ? 5.221 8.513 -3.455 1.00 84.75 187 GLU A N 1
ATOM 1499 C CA . GLU A 1 187 ? 6.162 7.963 -4.425 1.00 84.75 187 GLU A CA 1
ATOM 1500 C C . GLU A 1 187 ? 5.459 7.554 -5.723 1.00 84.75 187 GLU A C 1
ATOM 1502 O O . GLU A 1 187 ? 6.091 7.523 -6.774 1.00 84.75 187 GLU A O 1
ATOM 1507 N N . PHE A 1 188 ? 4.152 7.278 -5.657 1.00 81.00 188 PHE A N 1
ATOM 1508 C CA . PHE A 1 188 ? 3.358 6.791 -6.781 1.00 81.00 188 PHE A CA 1
ATOM 1509 C C . PHE A 1 188 ? 1.929 7.308 -6.689 1.00 81.00 188 PHE A C 1
ATOM 1511 O O . PHE A 1 188 ? 1.385 7.436 -5.597 1.00 81.00 188 PHE A O 1
ATOM 1518 N N . MET A 1 189 ? 1.292 7.518 -7.839 1.00 83.25 189 MET A N 1
ATOM 1519 C CA . MET A 1 189 ? -0.070 8.059 -7.949 1.00 83.25 189 MET A CA 1
ATOM 1520 C C . MET A 1 189 ? -1.182 7.063 -7.569 1.00 83.25 189 MET A C 1
ATOM 1522 O O . MET A 1 189 ? -2.322 7.214 -7.999 1.00 83.25 189 MET A O 1
ATOM 1526 N N . TRP A 1 190 ? -0.869 6.014 -6.807 1.00 87.31 190 TRP A N 1
ATOM 1527 C CA . TRP A 1 190 ? -1.857 5.007 -6.439 1.00 87.31 190 TRP A CA 1
ATOM 1528 C C . TRP A 1 190 ? -2.590 5.383 -5.168 1.00 87.31 190 TRP A C 1
ATOM 1530 O O . TRP A 1 190 ? -1.997 5.786 -4.164 1.00 87.31 190 TRP A O 1
ATOM 1540 N N . GLU A 1 191 ? -3.884 5.123 -5.214 1.00 93.75 191 GLU A N 1
ATOM 1541 C CA . GLU A 1 191 ? -4.756 5.130 -4.061 1.00 93.75 191 GLU A CA 1
ATOM 1542 C C . GLU A 1 191 ? -5.142 3.691 -3.733 1.00 93.75 191 GLU A C 1
ATOM 1544 O O . GLU A 1 191 ? -5.420 2.882 -4.623 1.00 93.75 191 GLU A O 1
ATOM 1549 N N . ILE A 1 192 ? -5.145 3.367 -2.446 1.00 96.06 192 ILE A N 1
ATOM 1550 C CA . ILE A 1 192 ? -5.564 2.068 -1.929 1.00 96.06 192 ILE A CA 1
ATOM 1551 C C . ILE A 1 192 ? -6.852 2.296 -1.142 1.00 96.06 192 ILE A C 1
ATOM 1553 O O . ILE A 1 192 ? -6.801 2.507 0.078 1.00 96.06 192 ILE A O 1
ATOM 1557 N N . PRO A 1 193 ? -8.011 2.285 -1.821 1.00 96.31 193 PRO A N 1
ATOM 1558 C CA . PRO A 1 193 ? -9.286 2.396 -1.144 1.00 96.31 193 PRO A CA 1
ATOM 1559 C C . PRO A 1 193 ? -9.549 1.109 -0.364 1.00 96.31 193 PRO A C 1
ATOM 1561 O O . PRO A 1 193 ? -9.526 0.006 -0.913 1.00 96.31 193 PRO A O 1
ATOM 1564 N N . ILE A 1 194 ? -9.827 1.248 0.928 1.00 96.69 194 ILE A N 1
ATOM 1565 C CA . ILE A 1 194 ? -10.207 0.136 1.794 1.00 96.69 194 ILE A CA 1
ATOM 1566 C C . ILE A 1 194 ? -11.608 0.425 2.313 1.00 96.69 194 ILE A C 1
ATOM 1568 O O . ILE A 1 194 ? -11.842 1.408 3.018 1.00 96.69 194 ILE A O 1
ATOM 1572 N N . GLU A 1 195 ? -12.541 -0.455 1.975 1.00 96.31 195 GLU A N 1
ATOM 1573 C CA . GLU A 1 195 ? -13.920 -0.388 2.434 1.00 96.31 195 GLU A CA 1
ATOM 1574 C C . GLU A 1 195 ? -14.362 -1.753 2.957 1.00 96.31 195 GLU A C 1
ATOM 1576 O O . GLU A 1 195 ? -14.190 -2.784 2.305 1.00 96.31 195 GLU A O 1
ATOM 1581 N N . VAL A 1 196 ? -14.981 -1.745 4.133 1.00 96.38 196 VAL A N 1
ATOM 1582 C CA . VAL A 1 196 ? -15.663 -2.903 4.709 1.00 96.38 196 VAL A CA 1
ATOM 1583 C C . VAL A 1 196 ? -17.138 -2.580 4.897 1.00 96.38 196 VAL A C 1
ATOM 1585 O O . VAL A 1 196 ? -17.529 -1.435 5.128 1.00 96.38 196 VAL A O 1
ATOM 1588 N N . ARG A 1 197 ? -17.995 -3.597 4.787 1.00 95.06 197 ARG A N 1
ATOM 1589 C CA . ARG A 1 197 ? -19.437 -3.410 4.966 1.00 95.06 197 ARG A CA 1
ATOM 1590 C C . ARG A 1 197 ? -19.771 -3.297 6.458 1.00 95.06 197 ARG A C 1
ATOM 1592 O O . ARG A 1 197 ? -19.403 -4.200 7.209 1.00 95.06 197 ARG A O 1
ATOM 1599 N N . PRO A 1 198 ? -20.514 -2.261 6.890 1.00 91.12 198 PRO A N 1
ATOM 1600 C CA . PRO A 1 198 ? -21.038 -2.194 8.252 1.00 91.12 198 PRO A CA 1
ATOM 1601 C C . PRO A 1 198 ? -21.837 -3.462 8.610 1.00 91.12 198 PRO A C 1
ATOM 1603 O O . PRO A 1 198 ? -22.519 -4.005 7.735 1.00 91.12 198 PRO A O 1
ATOM 1606 N N . PRO A 1 199 ? -21.772 -3.951 9.864 1.00 91.44 199 PRO A N 1
ATOM 1607 C CA . PRO A 1 199 ? -21.174 -3.317 11.047 1.00 91.44 199 PRO A CA 1
ATOM 1608 C C . PRO A 1 199 ? -19.664 -3.576 11.228 1.00 91.44 199 PRO A C 1
ATOM 1610 O O . PRO A 1 199 ? -19.124 -3.278 12.290 1.00 91.44 199 PRO A O 1
ATOM 1613 N N . ALA A 1 200 ? -18.976 -4.150 10.234 1.00 95.88 200 ALA A N 1
ATOM 1614 C CA . ALA A 1 200 ? -17.538 -4.386 10.327 1.00 95.88 200 ALA A CA 1
ATOM 1615 C C . ALA A 1 200 ? -16.734 -3.074 10.292 1.00 95.88 200 ALA A C 1
ATOM 1617 O O . ALA A 1 200 ? -17.173 -2.064 9.735 1.00 95.88 200 ALA A O 1
ATOM 1618 N N . PHE A 1 201 ? -15.527 -3.124 10.851 1.00 97.19 201 PHE A N 1
ATOM 1619 C CA . PHE A 1 201 ? -14.543 -2.045 10.829 1.00 97.19 201 PHE A CA 1
ATOM 1620 C C . PHE A 1 201 ? -13.224 -2.538 10.234 1.00 97.19 201 PHE A C 1
ATOM 1622 O O . PHE A 1 201 ? -12.964 -3.742 10.153 1.00 97.19 201 PHE A O 1
ATOM 1629 N N . ILE A 1 202 ? -12.393 -1.599 9.795 1.00 97.25 202 ILE A N 1
ATOM 1630 C CA . ILE A 1 202 ? -11.100 -1.908 9.194 1.00 97.25 202 ILE A CA 1
ATOM 1631 C C . ILE A 1 202 ? -10.120 -2.313 10.295 1.00 97.25 202 ILE A C 1
ATOM 1633 O O . ILE A 1 202 ? -9.909 -1.573 11.258 1.00 97.25 202 ILE A O 1
ATOM 1637 N N . THR A 1 203 ? -9.510 -3.488 10.148 1.00 97.81 203 THR A N 1
ATOM 1638 C CA . THR A 1 203 ? -8.510 -4.015 11.087 1.00 97.81 203 THR A CA 1
ATOM 1639 C C . THR A 1 203 ? -7.082 -3.739 10.622 1.00 97.81 203 THR A C 1
ATOM 1641 O O . THR A 1 203 ? -6.844 -3.459 9.444 1.00 97.81 203 THR A O 1
ATOM 1644 N N . VAL A 1 204 ? -6.109 -3.880 11.529 1.00 96.94 204 VAL A N 1
ATOM 1645 C CA . VAL A 1 204 ? -4.673 -3.822 11.195 1.00 96.94 204 VAL A CA 1
ATOM 1646 C C . VAL A 1 204 ? -4.324 -4.817 10.082 1.00 96.94 204 VAL A C 1
ATOM 1648 O O . VAL A 1 204 ? -3.634 -4.462 9.129 1.00 96.94 204 VAL A O 1
ATOM 1651 N N . GLU A 1 205 ? -4.841 -6.044 10.158 1.00 96.19 205 GLU A N 1
ATOM 1652 C CA . GLU A 1 205 ? -4.642 -7.064 9.121 1.00 96.19 205 GLU A CA 1
ATOM 1653 C C . GLU A 1 205 ? -5.193 -6.641 7.763 1.00 96.19 205 GLU A C 1
ATOM 1655 O O . GLU A 1 205 ? -4.507 -6.799 6.756 1.00 96.19 205 GLU A O 1
ATOM 1660 N N . THR A 1 206 ? -6.395 -6.060 7.745 1.00 97.25 206 THR A N 1
ATOM 1661 C CA . THR A 1 206 ? -7.041 -5.586 6.513 1.00 97.25 206 THR A CA 1
ATOM 1662 C C . THR A 1 206 ? -6.176 -4.532 5.825 1.00 97.25 206 THR A C 1
ATOM 1664 O O . THR A 1 206 ? -5.980 -4.598 4.614 1.00 97.25 206 THR A O 1
ATOM 1667 N N . VAL A 1 207 ? -5.597 -3.605 6.596 1.00 97.50 207 VAL A N 1
ATOM 1668 C CA . VAL A 1 207 ? -4.694 -2.566 6.078 1.00 97.50 207 VAL A CA 1
ATOM 1669 C C . VAL A 1 207 ? -3.433 -3.164 5.468 1.00 97.50 207 VAL A C 1
ATOM 1671 O O . VAL A 1 207 ? -3.113 -2.882 4.313 1.00 97.50 207 VAL A O 1
ATOM 1674 N N . LEU A 1 208 ? -2.719 -4.006 6.218 1.00 96.50 208 LEU A N 1
ATOM 1675 C CA . LEU A 1 208 ? -1.471 -4.600 5.732 1.00 96.50 208 LEU A CA 1
ATOM 1676 C C . LEU A 1 208 ? -1.720 -5.496 4.513 1.00 96.50 208 LEU A C 1
ATOM 1678 O O . LEU A 1 208 ? -0.938 -5.488 3.565 1.00 96.50 208 LEU A O 1
ATOM 1682 N N . PHE A 1 209 ? -2.822 -6.246 4.511 1.00 95.81 209 PHE A N 1
ATOM 1683 C CA . PHE A 1 209 ? -3.192 -7.099 3.389 1.00 95.81 209 PHE A CA 1
ATOM 1684 C C . PHE A 1 209 ? -3.576 -6.295 2.148 1.00 95.81 209 PHE A C 1
ATOM 1686 O O . PHE A 1 209 ? -3.117 -6.633 1.061 1.00 95.81 209 PHE A O 1
ATOM 1693 N N . ALA A 1 210 ? -4.335 -5.206 2.297 1.00 96.88 210 ALA A N 1
ATOM 1694 C CA . ALA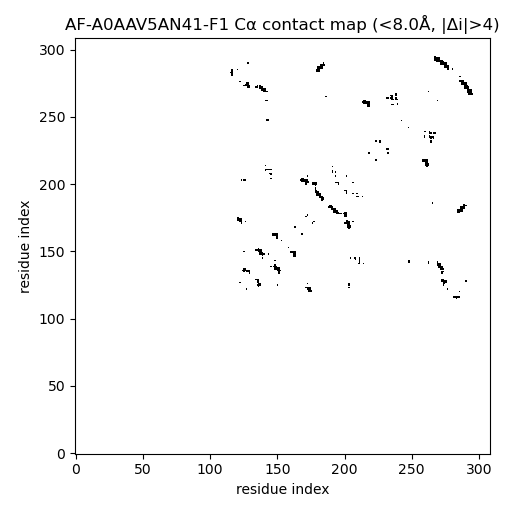 A 1 210 ? -4.660 -4.319 1.183 1.00 96.88 210 ALA A CA 1
ATOM 1695 C C . ALA A 1 210 ? -3.399 -3.694 0.565 1.00 96.88 210 ALA A C 1
ATOM 1697 O O . ALA A 1 210 ? -3.249 -3.708 -0.653 1.00 96.88 210 ALA A O 1
ATOM 1698 N N . ILE A 1 211 ? -2.454 -3.221 1.389 1.00 96.44 211 ILE A N 1
ATOM 1699 C CA . ILE A 1 211 ? -1.157 -2.717 0.903 1.00 96.44 211 ILE A CA 1
ATOM 1700 C C . ILE A 1 211 ? -0.406 -3.819 0.148 1.00 96.44 211 ILE A C 1
ATOM 1702 O O . ILE A 1 211 ? 0.079 -3.584 -0.955 1.00 96.44 211 ILE A O 1
ATOM 1706 N N . TYR A 1 212 ? -0.324 -5.021 0.727 1.00 95.06 212 TYR A N 1
ATOM 1707 C CA . TYR A 1 21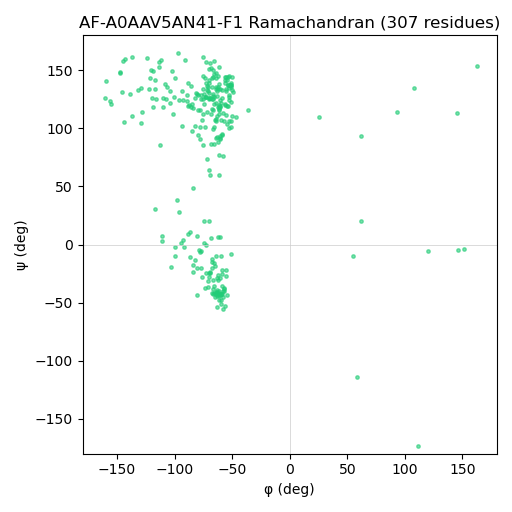2 ? 0.360 -6.153 0.106 1.00 95.06 212 TYR A CA 1
ATOM 1708 C C . TYR A 1 212 ? -0.233 -6.485 -1.263 1.00 95.06 212 TYR A C 1
ATOM 1710 O O . TYR A 1 212 ? 0.499 -6.494 -2.246 1.00 95.06 212 TYR A O 1
ATOM 1718 N N . VAL A 1 213 ? -1.545 -6.725 -1.339 1.00 94.12 213 VAL A N 1
ATOM 1719 C CA . VAL A 1 213 ? -2.219 -7.124 -2.582 1.00 94.12 213 VAL A CA 1
ATOM 1720 C C . VAL A 1 213 ? -2.031 -6.064 -3.661 1.00 94.12 213 VAL A C 1
ATOM 1722 O O . VAL A 1 213 ? -1.513 -6.390 -4.723 1.00 94.12 213 VAL A O 1
ATOM 1725 N N . THR A 1 214 ? -2.323 -4.797 -3.359 1.00 94.94 214 THR A N 1
ATOM 1726 C CA . THR A 1 214 ? -2.181 -3.707 -4.334 1.00 94.94 214 THR A CA 1
ATOM 1727 C C . THR A 1 214 ? -0.760 -3.611 -4.882 1.00 94.94 214 THR A C 1
ATOM 1729 O O . THR A 1 214 ? -0.576 -3.373 -6.071 1.00 94.94 214 THR A O 1
ATOM 1732 N N . MET A 1 215 ? 0.262 -3.798 -4.042 1.00 94.25 215 MET A N 1
ATOM 1733 C CA . MET A 1 215 ? 1.663 -3.725 -4.478 1.00 94.25 215 MET A CA 1
ATOM 1734 C C . MET A 1 215 ? 2.080 -4.941 -5.313 1.00 94.25 215 MET A C 1
ATOM 1736 O O . MET A 1 215 ? 3.008 -4.850 -6.118 1.00 94.25 215 MET A O 1
ATOM 1740 N N . GLN A 1 216 ? 1.401 -6.075 -5.145 1.00 91.94 216 GLN A N 1
ATOM 1741 C CA . GLN A 1 216 ? 1.624 -7.275 -5.949 1.00 91.94 216 GLN A CA 1
ATOM 1742 C C . GLN A 1 216 ? 0.894 -7.246 -7.296 1.00 91.94 216 GLN A C 1
ATOM 1744 O O . GLN A 1 216 ? 1.231 -8.057 -8.163 1.00 91.94 216 GLN A O 1
ATOM 1749 N N . ASP A 1 217 ? -0.050 -6.325 -7.492 1.00 91.94 217 ASP A N 1
ATOM 1750 C CA . ASP A 1 217 ? -0.728 -6.154 -8.773 1.00 91.94 217 ASP A CA 1
ATOM 1751 C C . ASP A 1 217 ? 0.260 -5.744 -9.874 1.00 91.94 217 ASP A C 1
ATOM 1753 O O . ASP A 1 217 ? 1.227 -5.001 -9.657 1.00 91.94 217 ASP A O 1
ATOM 1757 N N . GLY A 1 218 ? -0.004 -6.235 -11.084 1.00 93.19 218 GLY A N 1
ATOM 1758 C CA . GLY A 1 218 ? 0.680 -5.792 -12.291 1.00 93.19 218 GLY A CA 1
ATOM 1759 C C . GLY A 1 218 ? 0.387 -4.322 -12.587 1.00 93.19 218 GLY A C 1
ATOM 1760 O O . GLY A 1 218 ? -0.739 -3.866 -12.397 1.00 93.19 218 GLY A O 1
ATOM 1761 N N . LEU A 1 219 ? 1.383 -3.588 -13.084 1.00 93.25 219 LEU A N 1
ATOM 1762 C CA . LEU A 1 219 ? 1.146 -2.268 -13.659 1.00 93.25 219 LEU A CA 1
ATOM 1763 C C . LEU A 1 219 ? 0.236 -2.397 -14.875 1.00 93.25 219 LEU A C 1
ATOM 1765 O O . LEU A 1 219 ? 0.461 -3.217 -15.769 1.00 93.25 219 LEU A O 1
ATOM 1769 N N . THR A 1 220 ? -0.734 -1.503 -14.946 1.00 92.69 220 THR A N 1
ATOM 1770 C CA . THR A 1 220 ? -1.489 -1.242 -16.167 1.00 92.69 220 THR A CA 1
ATOM 1771 C C . THR A 1 220 ? -0.629 -0.484 -17.182 1.00 92.69 220 THR A C 1
ATOM 1773 O O . THR A 1 220 ? 0.316 0.223 -16.820 1.00 92.69 220 THR A O 1
ATOM 1776 N N . SER A 1 221 ? -0.979 -0.574 -18.468 1.00 92.56 221 SER A N 1
ATOM 1777 C CA . SER A 1 221 ? -0.302 0.196 -19.522 1.00 92.56 221 SER A CA 1
ATOM 1778 C C . SER A 1 221 ? -0.369 1.702 -19.263 1.00 92.56 221 SER A C 1
ATOM 1780 O O . SER A 1 221 ? 0.638 2.382 -19.396 1.00 92.56 221 SER A O 1
ATOM 1782 N N . SER A 1 222 ? -1.512 2.213 -18.790 1.00 92.88 222 SER A N 1
ATOM 1783 C CA . SER A 1 222 ? -1.666 3.632 -18.447 1.00 92.88 222 SER A CA 1
ATOM 1784 C C . SER A 1 222 ? -0.754 4.076 -17.304 1.00 92.88 222 SER A C 1
ATOM 1786 O O . SER A 1 222 ? -0.183 5.159 -17.373 1.00 92.88 222 SER A O 1
ATOM 1788 N N . GLU A 1 223 ? -0.587 3.251 -16.264 1.00 93.44 223 GLU A N 1
ATOM 1789 C CA . GLU A 1 223 ? 0.350 3.555 -15.173 1.00 93.44 223 GLU A CA 1
ATOM 1790 C C . GLU A 1 223 ? 1.799 3.525 -15.663 1.00 93.44 223 GLU A C 1
ATOM 1792 O O . GLU A 1 223 ? 2.603 4.356 -15.250 1.00 93.44 223 GLU A O 1
ATOM 1797 N N . TRP A 1 224 ? 2.138 2.589 -16.555 1.00 93.56 224 TRP A N 1
ATOM 1798 C CA . TRP A 1 224 ? 3.472 2.516 -17.144 1.00 93.56 224 TRP A CA 1
ATOM 1799 C C . TRP A 1 224 ? 3.780 3.720 -18.038 1.00 93.56 224 TRP A C 1
ATOM 1801 O O . TRP A 1 224 ? 4.874 4.284 -17.973 1.00 93.56 224 TRP A O 1
ATOM 1811 N N . ASP A 1 225 ? 2.824 4.141 -18.859 1.00 93.62 225 ASP A N 1
ATOM 1812 C CA . ASP A 1 225 ? 2.994 5.262 -19.781 1.00 93.62 225 ASP A CA 1
ATOM 1813 C C . ASP A 1 225 ? 3.050 6.606 -19.047 1.00 93.62 225 ASP A C 1
ATOM 1815 O O . ASP A 1 225 ? 3.808 7.481 -19.461 1.00 93.62 225 ASP A O 1
ATOM 1819 N N . ALA A 1 226 ? 2.356 6.732 -17.910 1.00 92.25 226 ALA A N 1
ATOM 1820 C CA . ALA A 1 226 ? 2.415 7.909 -17.041 1.00 92.25 226 ALA A CA 1
ATOM 1821 C C . ALA A 1 226 ? 3.792 8.133 -16.382 1.00 92.25 226 ALA A C 1
ATOM 1823 O O . ALA A 1 226 ? 4.069 9.223 -15.886 1.00 92.25 226 ALA A O 1
ATOM 1824 N N . ILE A 1 227 ? 4.675 7.128 -16.365 1.00 92.94 227 ILE A N 1
ATOM 1825 C CA . ILE A 1 227 ? 6.048 7.296 -15.876 1.00 92.94 227 ILE A CA 1
ATOM 1826 C C . ILE A 1 227 ? 6.872 7.997 -16.961 1.00 92.94 227 ILE A C 1
ATOM 1828 O O . ILE A 1 227 ? 7.329 7.370 -17.924 1.00 92.94 227 ILE A O 1
ATOM 1832 N N . GLU A 1 228 ? 7.089 9.298 -16.780 1.00 93.31 228 GLU A N 1
ATOM 1833 C CA . GLU A 1 228 ? 7.860 10.126 -17.714 1.00 93.31 228 GLU A CA 1
ATOM 1834 C C . GLU A 1 228 ? 9.359 9.800 -17.680 1.00 93.31 228 GLU A C 1
ATOM 1836 O O . GLU A 1 228 ? 10.022 9.799 -18.717 1.00 93.31 228 GLU A O 1
ATOM 1841 N N . GLU A 1 229 ? 9.909 9.488 -16.501 1.00 95.25 229 GLU A N 1
ATOM 1842 C CA . GLU A 1 229 ? 11.350 9.316 -16.324 1.00 95.25 229 GLU A CA 1
ATOM 1843 C C . GLU A 1 229 ? 11.838 7.924 -16.797 1.00 95.25 229 GLU A C 1
ATOM 1845 O O . GLU A 1 229 ? 11.525 6.902 -16.170 1.00 95.25 229 GLU A O 1
ATOM 1850 N N . PRO A 1 230 ? 12.691 7.832 -17.841 1.00 94.62 230 PRO A N 1
ATOM 1851 C CA . PRO A 1 230 ? 13.160 6.544 -18.366 1.00 94.62 230 PRO A CA 1
ATOM 1852 C C . PRO A 1 230 ? 13.992 5.735 -17.361 1.00 94.62 230 PRO A C 1
ATOM 1854 O O . PRO A 1 230 ? 13.994 4.501 -17.393 1.00 94.62 230 PRO A O 1
ATOM 1857 N N . ASN A 1 231 ? 14.689 6.416 -16.445 1.00 95.06 231 ASN A N 1
ATOM 1858 C CA . ASN A 1 231 ? 15.474 5.762 -15.399 1.00 95.06 231 ASN A CA 1
ATOM 1859 C C . ASN A 1 231 ? 14.584 4.993 -14.418 1.00 95.06 231 ASN A C 1
ATOM 1861 O O . ASN A 1 231 ? 14.964 3.904 -13.994 1.00 95.06 231 ASN A O 1
ATOM 1865 N N . VAL A 1 232 ? 13.389 5.505 -14.105 1.00 93.88 232 VAL A N 1
ATOM 1866 C CA . VAL A 1 232 ? 12.426 4.818 -13.231 1.00 93.88 232 VAL A CA 1
ATOM 1867 C C . VAL A 1 232 ? 11.952 3.522 -13.889 1.00 93.88 232 VAL A C 1
ATOM 1869 O O . VAL A 1 232 ? 12.005 2.468 -13.258 1.00 93.88 232 VAL A O 1
ATOM 1872 N N . LYS A 1 233 ? 11.611 3.556 -15.186 1.00 94.88 233 LYS A N 1
ATOM 1873 C CA . LYS A 1 233 ? 11.245 2.354 -15.965 1.00 94.88 233 LYS A CA 1
ATOM 1874 C C . LYS A 1 233 ? 12.363 1.310 -15.974 1.00 94.88 233 LYS A C 1
ATOM 1876 O O . LYS A 1 233 ? 12.126 0.123 -15.744 1.00 94.88 233 LYS A O 1
ATOM 1881 N N . LYS A 1 234 ? 13.601 1.754 -16.200 1.00 95.62 234 LYS A N 1
ATOM 1882 C CA . LYS A 1 234 ? 14.790 0.893 -16.192 1.00 95.62 234 LYS A CA 1
ATOM 1883 C C . LYS A 1 234 ? 15.037 0.265 -14.816 1.00 95.62 234 LYS A C 1
ATOM 1885 O O . LYS A 1 234 ? 15.281 -0.938 -14.730 1.00 95.62 234 LYS A O 1
ATOM 1890 N N . ASN A 1 235 ? 14.926 1.057 -13.751 1.00 94.25 235 ASN A N 1
ATOM 1891 C CA . ASN A 1 235 ? 15.077 0.584 -12.377 1.00 94.25 235 ASN A CA 1
ATOM 1892 C C . ASN A 1 235 ? 13.980 -0.418 -12.003 1.00 94.25 235 ASN A C 1
ATOM 1894 O O . ASN A 1 235 ? 14.292 -1.447 -11.408 1.00 94.25 235 ASN A O 1
ATOM 1898 N N . ALA A 1 236 ? 12.735 -0.178 -12.419 1.00 94.81 236 ALA A N 1
ATOM 1899 C CA . ALA A 1 236 ? 11.631 -1.111 -12.207 1.00 94.81 236 ALA A CA 1
ATOM 1900 C C . ALA A 1 236 ? 11.872 -2.453 -12.907 1.00 94.81 236 ALA A C 1
ATOM 1902 O O . ALA A 1 236 ? 11.684 -3.518 -12.319 1.00 94.81 236 ALA A O 1
ATOM 1903 N N . HIS A 1 237 ? 12.378 -2.421 -14.142 1.00 94.56 237 HIS A N 1
ATOM 1904 C CA . HIS A 1 237 ? 12.755 -3.639 -14.853 1.00 94.56 237 HIS A CA 1
ATOM 1905 C C . HIS A 1 237 ? 13.867 -4.413 -14.120 1.00 94.56 237 HIS A C 1
ATOM 1907 O O . HIS A 1 237 ? 13.802 -5.636 -13.991 1.00 94.56 237 HIS A O 1
ATOM 1913 N N . TRP A 1 238 ? 14.881 -3.721 -13.595 1.00 94.38 238 TRP A N 1
ATOM 1914 C CA . TRP A 1 238 ? 15.926 -4.362 -12.791 1.00 94.38 238 TRP A CA 1
ATOM 1915 C C . TRP A 1 238 ? 15.409 -4.923 -11.468 1.00 94.38 238 TRP A C 1
ATOM 1917 O O . TRP A 1 238 ? 15.782 -6.040 -11.107 1.00 94.38 238 TRP A O 1
ATOM 1927 N N . ALA A 1 239 ? 14.534 -4.195 -10.772 1.00 92.50 239 ALA A N 1
ATOM 1928 C CA . ALA A 1 239 ? 13.892 -4.660 -9.548 1.00 92.50 239 ALA A CA 1
ATOM 1929 C C . ALA A 1 239 ? 13.071 -5.933 -9.801 1.00 92.50 239 ALA A C 1
ATOM 1931 O O . ALA A 1 239 ? 13.214 -6.906 -9.057 1.00 92.50 239 ALA A O 1
ATOM 1932 N N . ARG A 1 240 ? 12.326 -5.983 -10.916 1.00 91.94 240 ARG A N 1
ATOM 1933 C CA . ARG A 1 240 ? 11.629 -7.192 -11.379 1.00 91.94 240 ARG A CA 1
ATOM 1934 C C . ARG A 1 240 ? 12.594 -8.361 -11.563 1.00 91.94 240 ARG A C 1
ATOM 1936 O O . ARG A 1 240 ? 12.365 -9.431 -11.002 1.00 91.94 240 ARG A O 1
ATOM 1943 N N . CYS A 1 241 ? 13.678 -8.174 -12.319 1.00 90.44 241 CYS A N 1
ATOM 1944 C CA . CYS A 1 241 ? 14.673 -9.231 -12.529 1.00 90.44 241 CYS A CA 1
ATOM 1945 C C . CYS A 1 241 ? 15.280 -9.717 -11.205 1.00 90.44 241 CYS A C 1
ATOM 1947 O O . CYS A 1 241 ? 15.415 -10.921 -10.998 1.00 90.44 241 CYS A O 1
ATOM 1949 N N . ALA A 1 242 ? 15.609 -8.797 -10.294 1.00 89.19 242 ALA A N 1
ATOM 1950 C CA . ALA A 1 242 ? 16.156 -9.134 -8.984 1.00 89.19 242 ALA A CA 1
ATOM 1951 C C . ALA A 1 242 ? 15.155 -9.924 -8.126 1.00 89.19 242 ALA A C 1
ATOM 1953 O O . ALA A 1 242 ? 15.541 -10.904 -7.492 1.00 89.19 242 ALA A O 1
ATOM 1954 N N . ARG A 1 243 ? 13.874 -9.538 -8.127 1.00 87.31 243 ARG A N 1
ATOM 1955 C CA . ARG A 1 243 ? 12.803 -10.263 -7.428 1.00 87.31 243 ARG A CA 1
ATOM 1956 C C . ARG A 1 243 ? 12.642 -11.685 -7.969 1.00 87.31 243 ARG A C 1
ATOM 1958 O O . ARG A 1 243 ? 12.625 -12.625 -7.179 1.00 87.31 243 ARG A O 1
ATOM 1965 N N . LEU A 1 244 ? 12.585 -11.843 -9.295 1.00 85.19 244 LEU A N 1
ATOM 1966 C CA . LEU A 1 244 ? 12.487 -13.156 -9.946 1.00 85.19 244 LEU A CA 1
ATOM 1967 C C . LEU A 1 244 ? 13.700 -14.042 -9.628 1.00 85.19 244 LEU A C 1
ATOM 1969 O O . LEU A 1 244 ? 13.535 -15.224 -9.348 1.00 85.19 244 LEU A O 1
ATOM 1973 N N . ALA A 1 245 ? 14.906 -13.468 -9.607 1.00 86.31 245 ALA A N 1
ATOM 1974 C CA . ALA A 1 245 ? 16.130 -14.204 -9.297 1.00 86.31 245 ALA A CA 1
ATOM 1975 C C . ALA A 1 245 ? 16.191 -14.707 -7.845 1.00 86.31 245 ALA A C 1
ATOM 1977 O O . ALA A 1 245 ? 16.799 -15.743 -7.586 1.00 86.31 245 ALA A O 1
ATOM 1978 N N . LYS A 1 246 ? 15.576 -13.992 -6.894 1.00 81.88 246 LYS A N 1
ATOM 1979 C CA . LYS A 1 246 ? 15.550 -14.409 -5.483 1.00 81.88 246 LYS A CA 1
ATOM 1980 C C . LYS A 1 246 ? 14.557 -15.536 -5.200 1.00 81.88 246 LYS A C 1
ATOM 1982 O O . LYS A 1 246 ? 14.680 -16.188 -4.171 1.00 81.88 246 LYS A O 1
ATOM 1987 N N . GLY A 1 247 ? 13.566 -15.750 -6.071 1.00 74.88 247 GLY A N 1
ATOM 1988 C CA . GLY A 1 247 ? 12.433 -16.627 -5.758 1.00 74.88 247 GLY A CA 1
ATOM 1989 C C . GLY A 1 247 ? 11.615 -16.126 -4.559 1.00 74.88 247 GLY A C 1
ATOM 1990 O O . GLY A 1 247 ? 10.911 -16.905 -3.921 1.00 74.88 247 GLY A O 1
ATOM 1991 N N . ASP A 1 248 ? 11.729 -14.833 -4.230 1.00 61.50 248 ASP A N 1
ATOM 1992 C CA . ASP A 1 248 ? 11.049 -14.208 -3.099 1.00 61.50 248 ASP A CA 1
ATOM 1993 C C . ASP A 1 248 ? 9.568 -14.010 -3.444 1.00 61.50 248 ASP A C 1
ATOM 1995 O O . ASP A 1 248 ? 9.139 -12.957 -3.918 1.00 61.50 248 ASP A O 1
ATOM 1999 N N . GLY A 1 249 ? 8.781 -15.055 -3.216 1.00 58.12 249 GLY A N 1
ATOM 2000 C CA . GLY A 1 249 ? 7.334 -15.038 -3.357 1.00 58.12 249 GLY A CA 1
ATOM 2001 C C . GLY A 1 249 ? 6.781 -16.454 -3.453 1.00 58.12 249 GLY A C 1
ATOM 2002 O O . GLY A 1 249 ? 7.486 -17.364 -3.891 1.00 58.12 249 GLY A O 1
ATOM 2003 N N . PRO A 1 250 ? 5.518 -16.693 -3.056 1.00 52.94 250 PRO A N 1
ATOM 2004 C CA . PRO A 1 250 ? 4.829 -17.847 -3.591 1.00 52.94 250 PRO A CA 1
ATOM 2005 C C . PRO A 1 250 ? 4.807 -17.631 -5.103 1.00 52.94 250 PRO A C 1
ATOM 2007 O O . PRO A 1 250 ? 4.082 -16.754 -5.566 1.00 52.94 250 PRO A O 1
ATOM 2010 N N . LEU A 1 251 ? 5.620 -18.398 -5.834 1.00 50.97 251 LEU A N 1
ATOM 2011 C CA . LEU A 1 251 ? 5.467 -18.620 -7.266 1.00 50.97 251 LEU A CA 1
ATOM 2012 C C . LEU A 1 251 ? 4.068 -19.213 -7.446 1.00 50.97 251 LEU A C 1
ATOM 2014 O O . LEU A 1 251 ? 3.885 -20.425 -7.565 1.00 50.97 251 LEU A O 1
ATOM 2018 N N . THR A 1 252 ? 3.032 -18.380 -7.354 1.00 52.41 252 THR A N 1
ATOM 2019 C CA . THR A 1 252 ? 1.728 -18.736 -7.881 1.00 52.41 252 THR A CA 1
ATOM 2020 C C . THR A 1 252 ? 2.022 -19.136 -9.309 1.00 52.41 252 THR A C 1
ATOM 2022 O O . THR A 1 252 ? 2.670 -18.373 -10.015 1.00 52.41 252 THR A O 1
ATOM 2025 N N . PHE A 1 253 ? 1.624 -20.348 -9.695 1.00 47.06 253 PHE A N 1
ATOM 2026 C CA . PHE A 1 253 ? 1.981 -21.014 -10.955 1.00 47.06 253 PHE A CA 1
ATOM 2027 C C . PHE A 1 253 ? 1.754 -20.164 -12.229 1.00 47.06 253 PHE A C 1
ATOM 2029 O O . PHE A 1 253 ? 2.212 -20.544 -13.300 1.00 47.06 253 PHE A O 1
ATOM 2036 N N . ASN A 1 254 ? 1.110 -19.000 -12.103 1.00 52.38 254 ASN A N 1
ATOM 2037 C CA . ASN A 1 254 ? 0.903 -17.996 -13.141 1.00 52.38 254 ASN A CA 1
ATOM 2038 C C . ASN A 1 254 ? 1.987 -16.895 -13.207 1.00 52.38 254 ASN A C 1
ATOM 2040 O O . ASN A 1 254 ? 1.953 -16.084 -14.119 1.00 52.38 254 ASN A O 1
ATOM 2044 N N . GLU A 1 255 ? 3.000 -16.861 -12.331 1.00 51.19 255 GLU A N 1
ATOM 2045 C CA . GLU A 1 255 ? 4.129 -15.903 -12.414 1.00 51.19 255 GLU A CA 1
ATOM 2046 C C . GLU A 1 255 ? 5.095 -16.178 -13.591 1.00 51.19 255 GLU A C 1
ATOM 2048 O O . GLU A 1 255 ? 6.223 -15.687 -13.618 1.00 51.19 255 GLU A O 1
ATOM 2053 N N . GLN A 1 256 ? 4.639 -16.911 -14.611 1.00 54.47 256 GLN A N 1
ATOM 2054 C CA . GLN A 1 256 ? 5.170 -16.794 -15.972 1.00 54.47 256 GLN A CA 1
ATOM 2055 C C . GLN A 1 256 ? 4.912 -15.403 -16.576 1.00 54.47 256 GLN A C 1
ATOM 2057 O O . GLN A 1 256 ? 5.469 -15.075 -17.624 1.00 54.47 256 GLN A O 1
ATOM 2062 N N . ASP A 1 257 ? 4.104 -14.575 -15.914 1.00 57.47 257 ASP A N 1
ATOM 2063 C CA . ASP A 1 257 ? 3.736 -13.257 -16.396 1.00 57.47 257 ASP A CA 1
ATOM 2064 C C . ASP A 1 257 ? 4.957 -12.332 -16.564 1.00 57.47 257 ASP A C 1
ATOM 2066 O O . ASP A 1 257 ? 5.684 -11.950 -15.635 1.00 57.47 257 ASP A O 1
ATOM 2070 N N . SER A 1 258 ? 5.146 -11.891 -17.808 1.00 66.00 258 SER A N 1
ATOM 2071 C CA . SER A 1 258 ? 6.083 -10.856 -18.259 1.00 66.00 258 SER A CA 1
ATOM 2072 C C . SER A 1 258 ? 5.841 -9.476 -17.623 1.00 66.00 258 SER A C 1
ATOM 2074 O O . SER A 1 258 ? 6.467 -8.493 -18.014 1.00 66.00 258 SER A O 1
ATOM 2076 N N . ILE A 1 259 ? 4.922 -9.382 -16.664 1.00 89.75 259 ILE A N 1
ATOM 2077 C CA . ILE A 1 259 ? 4.351 -8.139 -16.164 1.00 89.75 259 ILE A CA 1
ATOM 2078 C C . ILE A 1 259 ? 5.249 -7.559 -15.061 1.00 89.75 259 ILE A C 1
ATOM 2080 O O . ILE A 1 259 ? 5.770 -8.274 -14.198 1.00 89.75 259 ILE A O 1
ATOM 2084 N N . ILE A 1 260 ? 5.466 -6.246 -15.124 1.00 93.19 260 ILE A N 1
ATOM 2085 C CA . ILE A 1 260 ? 6.101 -5.457 -14.062 1.00 93.19 260 ILE A CA 1
ATOM 2086 C C . ILE A 1 260 ? 5.031 -5.183 -13.007 1.00 93.19 260 ILE A C 1
ATOM 2088 O O . ILE A 1 260 ? 3.941 -4.734 -13.352 1.00 93.19 260 ILE A O 1
ATOM 2092 N N . LYS A 1 261 ? 5.318 -5.470 -11.738 1.00 93.62 261 LYS A N 1
ATOM 2093 C CA . LYS A 1 261 ? 4.389 -5.240 -10.621 1.00 93.62 261 LYS A CA 1
ATOM 2094 C C . LYS A 1 261 ? 4.594 -3.861 -10.006 1.00 93.62 261 LYS A C 1
ATOM 2096 O O . LYS A 1 261 ? 5.682 -3.295 -10.108 1.00 93.62 261 LYS A O 1
ATOM 2101 N N . ARG A 1 262 ? 3.585 -3.340 -9.301 1.00 95.12 262 ARG A N 1
ATOM 2102 C CA . ARG A 1 262 ? 3.674 -2.036 -8.613 1.00 95.12 262 ARG A CA 1
ATOM 2103 C C . ARG A 1 262 ? 4.832 -1.990 -7.618 1.00 95.12 262 ARG A C 1
ATOM 2105 O O . ARG A 1 262 ? 5.554 -0.999 -7.563 1.00 95.12 262 ARG A O 1
ATOM 2112 N N . ILE A 1 263 ? 5.094 -3.098 -6.926 1.00 94.06 263 ILE A N 1
ATOM 2113 C CA . ILE A 1 263 ? 6.240 -3.237 -6.022 1.00 94.06 263 ILE A CA 1
ATOM 2114 C C . ILE A 1 263 ? 7.600 -3.076 -6.718 1.00 94.06 263 ILE A C 1
ATOM 2116 O O . ILE A 1 263 ? 8.552 -2.627 -6.084 1.00 94.06 263 ILE A O 1
ATOM 2120 N N . ASP A 1 264 ? 7.707 -3.405 -8.010 1.00 94.62 264 ASP A N 1
ATOM 2121 C CA . ASP A 1 264 ? 8.970 -3.304 -8.747 1.00 94.62 264 ASP A CA 1
ATOM 2122 C C . ASP A 1 264 ? 9.368 -1.831 -8.962 1.00 94.62 264 ASP A C 1
ATOM 2124 O O . ASP A 1 264 ? 10.553 -1.507 -8.991 1.00 94.62 264 ASP A O 1
ATOM 2128 N N . LEU A 1 265 ? 8.397 -0.913 -9.023 1.00 95.06 265 LEU A N 1
ATOM 2129 C CA . LEU A 1 265 ? 8.671 0.525 -9.091 1.00 95.06 265 LEU A CA 1
ATOM 2130 C C . LEU A 1 265 ? 9.256 1.096 -7.794 1.00 95.06 265 LEU A C 1
ATOM 2132 O O . LEU A 1 265 ? 9.945 2.113 -7.847 1.00 95.06 265 LEU A O 1
ATOM 2136 N N . LEU A 1 266 ? 9.023 0.445 -6.646 1.00 93.12 266 LEU A N 1
ATOM 2137 C CA . LEU A 1 266 ? 9.577 0.884 -5.359 1.00 93.12 266 LEU A CA 1
ATOM 2138 C C . LEU A 1 266 ? 11.105 0.723 -5.306 1.00 93.12 266 LEU A C 1
ATOM 2140 O O . LEU A 1 266 ? 11.765 1.331 -4.462 1.00 93.12 266 LEU A O 1
ATOM 2144 N N . GLY A 1 267 ? 11.679 -0.125 -6.167 1.00 91.81 267 GLY A N 1
ATOM 2145 C CA . GLY A 1 267 ? 13.103 -0.439 -6.152 1.00 91.81 267 GLY A CA 1
ATOM 2146 C C . GLY A 1 267 ? 13.541 -1.028 -4.808 1.00 91.81 267 GLY A C 1
ATOM 2147 O O . GLY A 1 267 ? 13.139 -2.127 -4.430 1.00 91.81 267 GLY A O 1
ATOM 2148 N N . ASP A 1 268 ? 14.389 -0.304 -4.078 1.00 90.69 268 ASP A N 1
ATOM 2149 C CA . ASP A 1 268 ? 14.890 -0.710 -2.762 1.00 90.69 268 ASP A CA 1
ATOM 2150 C C . ASP A 1 268 ? 13.978 -0.292 -1.594 1.00 90.69 268 ASP A C 1
ATOM 2152 O O . ASP A 1 268 ? 14.161 -0.780 -0.469 1.00 90.69 268 ASP A O 1
ATOM 2156 N N . LYS A 1 269 ? 12.972 0.556 -1.855 1.00 92.44 269 LYS A N 1
ATOM 2157 C CA . LYS A 1 269 ? 12.052 1.135 -0.864 1.00 92.44 269 LYS A CA 1
ATOM 2158 C C . LYS A 1 269 ? 10.869 0.232 -0.516 1.00 92.44 269 LYS A C 1
ATOM 2160 O O . LYS A 1 269 ? 9.716 0.647 -0.484 1.00 92.44 269 LYS A O 1
ATOM 2165 N N . VAL A 1 270 ? 11.153 -1.031 -0.232 1.00 92.62 270 VAL A N 1
ATOM 2166 C CA . VAL A 1 270 ? 10.117 -2.037 0.056 1.00 92.62 270 VAL A CA 1
ATOM 2167 C C . VAL A 1 270 ? 9.827 -2.214 1.551 1.00 92.6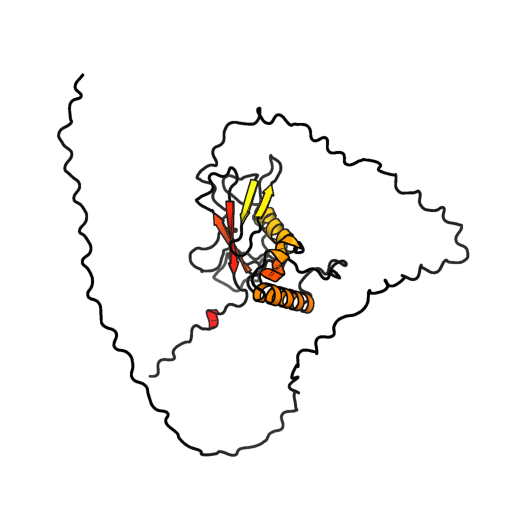2 270 VAL A C 1
ATOM 2169 O O . VAL A 1 270 ? 9.011 -3.061 1.917 1.00 92.62 270 VAL A O 1
ATOM 2172 N N . ALA A 1 271 ? 10.482 -1.451 2.435 1.00 92.00 271 ALA A N 1
ATOM 2173 C CA . ALA A 1 271 ? 10.233 -1.518 3.873 1.00 92.00 271 ALA A CA 1
ATOM 2174 C C . ALA A 1 271 ? 9.096 -0.572 4.279 1.00 92.00 271 ALA A C 1
ATOM 2176 O O . ALA A 1 271 ? 9.212 0.645 4.145 1.00 92.00 271 ALA A O 1
ATOM 2177 N N . PHE A 1 272 ? 8.027 -1.123 4.843 1.00 93.00 272 PHE A N 1
ATOM 2178 C CA . PHE A 1 272 ? 6.938 -0.354 5.431 1.00 93.00 272 PHE A CA 1
ATOM 2179 C C . PHE A 1 272 ? 7.409 0.346 6.715 1.00 93.00 272 PHE A C 1
ATOM 2181 O O . PHE A 1 272 ? 7.934 -0.298 7.627 1.00 93.00 272 PHE A O 1
ATOM 2188 N N . ARG A 1 273 ? 7.216 1.667 6.787 1.00 92.56 273 ARG A N 1
ATOM 2189 C CA . ARG A 1 273 ? 7.587 2.523 7.931 1.00 92.56 273 ARG A CA 1
ATOM 2190 C C . ARG A 1 273 ? 6.382 3.070 8.694 1.00 92.56 273 ARG A C 1
ATOM 2192 O O . ARG A 1 273 ? 6.567 3.820 9.649 1.00 92.56 273 ARG A O 1
ATOM 2199 N N . GLY A 1 274 ? 5.170 2.681 8.306 1.00 93.94 274 GLY A N 1
ATOM 2200 C CA . GLY A 1 274 ? 3.922 3.139 8.909 1.00 93.94 274 GLY A CA 1
ATOM 2201 C C . GLY A 1 274 ? 3.100 4.024 7.976 1.00 93.94 274 GLY A C 1
ATOM 2202 O O . GLY A 1 274 ? 3.425 4.207 6.805 1.00 93.94 274 GLY A O 1
ATOM 2203 N N . LEU A 1 275 ? 2.024 4.578 8.520 1.00 95.50 275 LEU A N 1
ATOM 2204 C CA . LEU A 1 275 ? 1.125 5.525 7.881 1.00 95.50 275 LEU A CA 1
ATOM 2205 C C . LEU A 1 275 ? 1.092 6.834 8.679 1.00 95.50 275 LEU A C 1
ATOM 2207 O O . LEU A 1 275 ? 1.246 6.843 9.907 1.00 95.50 275 LEU A O 1
ATOM 2211 N N . VAL A 1 276 ? 0.859 7.938 7.975 1.00 93.81 276 VAL A N 1
ATOM 2212 C CA . VAL A 1 276 ? 0.719 9.285 8.539 1.00 93.81 276 VAL A CA 1
ATOM 2213 C C . VAL A 1 276 ? -0.676 9.818 8.200 1.00 93.81 276 VAL A C 1
ATOM 2215 O O . VAL A 1 276 ? -1.035 9.820 7.025 1.00 93.81 276 VAL A O 1
ATOM 2218 N N . PRO A 1 277 ? -1.479 10.270 9.181 1.00 93.06 277 PRO A N 1
ATOM 2219 C CA . PRO A 1 277 ? -2.757 10.922 8.896 1.00 93.06 277 PRO A CA 1
ATOM 2220 C C . PRO A 1 277 ? -2.553 12.193 8.063 1.00 93.06 277 PRO A C 1
ATOM 2222 O O . PRO A 1 277 ? -1.688 13.007 8.394 1.00 93.06 277 PRO A O 1
ATOM 2225 N N . MET A 1 278 ? -3.347 12.386 7.009 1.00 91.31 278 MET A N 1
ATOM 2226 C CA . MET A 1 278 ? -3.307 13.624 6.227 1.00 91.31 278 MET A CA 1
ATOM 2227 C C . MET A 1 278 ? -4.255 14.671 6.819 1.00 91.31 278 MET A C 1
ATOM 2229 O O . MET A 1 278 ? -5.466 14.472 6.869 1.00 91.31 278 MET A O 1
ATOM 2233 N N . SER A 1 279 ? -3.706 15.815 7.237 1.00 80.00 279 SER A N 1
ATOM 2234 C CA . SER A 1 279 ? -4.446 16.887 7.924 1.00 80.00 279 SER A CA 1
ATOM 2235 C C . SER A 1 279 ? -5.481 17.624 7.061 1.00 80.00 279 SER A C 1
ATOM 2237 O O . SER A 1 279 ? -6.275 18.390 7.595 1.00 80.00 279 SER A O 1
ATOM 2239 N N . ASN A 1 280 ? -5.464 17.432 5.738 1.00 62.25 280 ASN A N 1
ATOM 2240 C CA . ASN A 1 280 ? -6.108 18.347 4.788 1.00 62.25 280 ASN A CA 1
ATOM 2241 C C . ASN A 1 280 ? -7.335 17.782 4.069 1.00 62.25 280 ASN A C 1
ATOM 2243 O O . ASN A 1 280 ? -7.864 18.433 3.167 1.00 62.25 280 ASN A O 1
ATOM 2247 N N . SER A 1 281 ? -7.816 16.600 4.436 1.00 57.09 281 SER A N 1
ATOM 2248 C CA . SER A 1 281 ? -8.947 16.027 3.725 1.00 57.09 281 SER A CA 1
ATOM 2249 C C . SER A 1 281 ? -10.260 16.573 4.301 1.00 57.09 281 SER A C 1
ATOM 2251 O O . SER A 1 281 ? -10.841 16.049 5.241 1.00 57.09 281 SER A O 1
ATOM 2253 N N . GLY A 1 282 ? -10.818 17.598 3.648 1.00 64.25 282 GLY A N 1
ATOM 2254 C CA . GLY A 1 282 ? -12.271 17.848 3.682 1.00 64.25 282 GLY A CA 1
ATOM 2255 C C . GLY A 1 282 ? -13.091 16.689 3.077 1.00 64.25 282 GLY A C 1
ATOM 2256 O O . GLY A 1 282 ? -14.301 16.805 2.881 1.00 64.25 282 GLY A O 1
ATOM 2257 N N . SER A 1 283 ? -12.414 15.588 2.737 1.00 61.88 283 SER A N 1
ATOM 2258 C CA . SER A 1 283 ? -12.945 14.342 2.223 1.00 61.88 283 SER A CA 1
ATOM 2259 C C . SER A 1 283 ? -13.726 13.598 3.302 1.00 61.88 283 SER A C 1
ATOM 2261 O O . SER A 1 283 ? -13.470 13.703 4.500 1.00 61.88 283 SER A O 1
ATOM 2263 N N . ARG A 1 284 ? -14.710 12.814 2.864 1.00 68.44 284 ARG A N 1
ATOM 2264 C CA . ARG A 1 284 ? -15.579 12.013 3.744 1.00 68.44 284 ARG A CA 1
ATOM 2265 C C . ARG A 1 284 ? -14.906 10.737 4.258 1.00 68.44 284 ARG A C 1
ATOM 2267 O O . ARG A 1 284 ? -15.520 10.003 5.027 1.00 68.44 284 ARG A O 1
ATOM 2274 N N . SER A 1 285 ? -13.701 10.439 3.787 1.00 81.81 285 SER A N 1
ATOM 2275 C CA . SER A 1 285 ? -12.915 9.269 4.170 1.00 81.81 285 SER A CA 1
ATOM 2276 C C . SER A 1 285 ? -11.625 9.701 4.844 1.00 81.81 285 SER A C 1
ATOM 2278 O O . SER A 1 285 ? -10.991 10.654 4.401 1.00 81.81 285 SER A O 1
ATOM 2280 N N . ALA A 1 286 ? -11.211 8.963 5.873 1.00 90.06 286 ALA A N 1
ATOM 2281 C CA . ALA A 1 286 ? -9.910 9.168 6.490 1.00 90.06 286 ALA A CA 1
ATOM 2282 C C . ALA A 1 286 ? -8.800 8.805 5.491 1.00 90.06 286 ALA A C 1
ATOM 2284 O O . ALA A 1 286 ? -8.736 7.672 5.005 1.00 90.06 286 ALA A O 1
ATOM 2285 N N . GLU A 1 287 ? -7.950 9.778 5.185 1.00 93.50 287 GLU A N 1
ATOM 2286 C CA . GLU A 1 287 ? -6.833 9.634 4.257 1.00 93.50 287 GLU A CA 1
ATOM 2287 C C . GLU A 1 287 ? -5.511 9.514 5.017 1.00 93.50 287 GLU A C 1
ATOM 2289 O O . GLU A 1 287 ? -5.205 10.305 5.918 1.00 93.50 287 GLU A O 1
ATOM 2294 N N . PHE A 1 288 ? -4.713 8.521 4.634 1.00 94.81 288 PHE A N 1
ATOM 2295 C CA . PHE A 1 288 ? -3.432 8.227 5.260 1.00 94.81 288 PHE A CA 1
ATOM 2296 C C . PHE A 1 288 ? -2.336 8.105 4.207 1.00 94.81 288 PHE A C 1
ATOM 2298 O O . PHE A 1 288 ? -2.498 7.419 3.205 1.00 94.81 288 PHE A O 1
ATOM 2305 N N . LEU A 1 289 ? -1.193 8.730 4.454 1.00 94.44 289 LEU A N 1
ATOM 2306 C CA . LEU A 1 289 ? -0.013 8.638 3.607 1.00 94.44 289 LEU A CA 1
ATOM 2307 C C . LEU A 1 289 ? 0.867 7.464 4.050 1.00 94.44 289 LEU A C 1
ATOM 2309 O O . LEU A 1 289 ? 1.310 7.433 5.203 1.00 94.44 289 LEU A O 1
ATOM 2313 N N . ILE A 1 290 ? 1.161 6.528 3.148 1.00 95.44 290 ILE A N 1
ATOM 2314 C CA . ILE A 1 290 ? 2.113 5.443 3.406 1.00 95.44 290 ILE A CA 1
ATOM 2315 C C . ILE A 1 290 ? 3.547 5.970 3.437 1.00 95.44 290 ILE A C 1
ATOM 2317 O O . ILE A 1 290 ? 3.976 6.723 2.565 1.00 95.44 290 ILE A O 1
ATOM 2321 N N . GLN A 1 291 ? 4.296 5.558 4.456 1.00 93.81 291 GLN A N 1
ATOM 2322 C CA . GLN A 1 291 ? 5.723 5.821 4.573 1.00 93.81 291 GLN A CA 1
ATOM 2323 C C . GLN A 1 291 ? 6.486 4.550 4.223 1.00 93.81 291 GLN A C 1
ATOM 2325 O O . GLN A 1 291 ? 6.315 3.504 4.857 1.00 93.81 291 GLN A O 1
ATOM 2330 N N . LEU A 1 292 ? 7.341 4.653 3.212 1.00 92.81 292 LEU A N 1
ATOM 2331 C CA . LEU A 1 292 ? 8.207 3.581 2.742 1.00 92.81 292 LEU A CA 1
ATOM 2332 C C . LEU A 1 292 ? 9.665 3.946 3.013 1.00 92.81 292 LEU A C 1
ATOM 2334 O O . LEU A 1 292 ? 10.030 5.116 3.106 1.00 92.81 292 LEU A O 1
ATOM 2338 N N . GLY A 1 293 ? 10.512 2.940 3.176 1.00 90.50 293 GLY A N 1
ATOM 2339 C CA . GLY A 1 293 ? 11.938 3.134 3.385 1.00 90.50 293 GLY A CA 1
ATOM 2340 C C . GLY A 1 293 ? 12.763 2.066 2.693 1.00 90.50 293 GLY A C 1
ATOM 2341 O O . GLY A 1 293 ? 12.278 0.973 2.397 1.00 90.50 293 GLY A O 1
ATOM 2342 N N . SER A 1 294 ? 14.037 2.383 2.471 1.00 89.88 294 SER A N 1
ATOM 2343 C CA . SER A 1 294 ? 14.985 1.413 1.933 1.00 89.88 294 SER A CA 1
ATOM 2344 C C . SER A 1 294 ? 15.250 0.284 2.930 1.00 89.88 294 SER A C 1
ATOM 2346 O O . SER A 1 294 ? 15.289 0.490 4.152 1.00 89.88 294 SER A O 1
ATOM 2348 N N . THR A 1 295 ? 15.433 -0.919 2.390 1.00 80.81 295 THR A N 1
ATOM 2349 C CA . THR A 1 295 ? 15.928 -2.091 3.130 1.00 80.81 295 THR A CA 1
ATOM 2350 C C . THR A 1 295 ? 17.427 -2.025 3.380 1.00 80.81 295 THR A C 1
ATOM 2352 O O . THR A 1 295 ? 17.914 -2.557 4.381 1.00 80.81 295 THR A O 1
ATOM 2355 N N . GLN A 1 296 ? 18.165 -1.342 2.502 1.00 74.31 296 GLN A N 1
ATOM 2356 C CA . GLN A 1 296 ? 19.585 -1.116 2.684 1.00 74.31 296 GLN A CA 1
ATOM 2357 C C . GLN A 1 296 ? 19.751 0.037 3.662 1.00 74.31 296 GLN A C 1
ATOM 2359 O O . GLN A 1 296 ? 19.716 1.212 3.304 1.00 74.31 296 GLN A O 1
ATOM 2364 N N . SER A 1 297 ? 19.899 -0.321 4.935 1.00 57.28 297 SER A N 1
ATOM 2365 C CA . SER A 1 297 ? 20.310 0.615 5.971 1.00 57.28 297 SER A CA 1
ATOM 2366 C C . SER A 1 297 ? 21.712 1.141 5.639 1.00 57.28 297 SER A C 1
ATOM 2368 O O . SER A 1 297 ? 22.732 0.585 6.050 1.00 57.28 297 SER A O 1
ATOM 2370 N N . ASN A 1 298 ? 21.767 2.219 4.857 1.00 50.25 298 ASN A N 1
ATOM 2371 C CA . ASN A 1 298 ? 22.981 2.991 4.603 1.00 50.25 298 ASN A CA 1
ATOM 2372 C C . ASN A 1 298 ? 23.462 3.753 5.859 1.00 50.25 298 ASN A C 1
ATOM 2374 O O . ASN A 1 298 ? 24.470 4.456 5.789 1.00 50.25 298 ASN A O 1
ATOM 2378 N N . ASP A 1 299 ? 22.837 3.549 7.029 1.00 48.62 299 ASP A N 1
ATOM 2379 C CA . ASP A 1 299 ? 23.293 4.091 8.321 1.00 48.62 299 ASP A CA 1
ATOM 2380 C C . ASP A 1 299 ? 24.699 3.625 8.725 1.00 48.62 299 ASP A C 1
ATOM 2382 O O . ASP A 1 299 ? 25.321 4.198 9.618 1.00 48.62 299 ASP A O 1
ATOM 2386 N N . LYS A 1 300 ? 25.289 2.648 8.027 1.00 51.44 300 LYS A N 1
ATOM 2387 C CA . LYS A 1 300 ? 26.708 2.311 8.217 1.00 51.44 300 LYS A CA 1
ATOM 2388 C C . LYS A 1 300 ? 27.686 3.317 7.601 1.00 51.44 300 LYS A C 1
ATOM 2390 O O . LYS A 1 300 ? 28.894 3.131 7.744 1.00 51.44 300 LYS A O 1
ATOM 2395 N N . LYS A 1 301 ? 27.218 4.407 6.978 1.00 47.62 301 LYS A N 1
ATOM 2396 C CA . LYS A 1 301 ? 28.080 5.540 6.600 1.00 47.62 301 LYS A CA 1
ATOM 2397 C C . LYS A 1 301 ? 28.067 6.683 7.620 1.00 47.62 301 LYS A C 1
ATOM 2399 O O . LYS A 1 301 ? 28.422 7.808 7.270 1.00 47.62 301 LYS A O 1
ATOM 2404 N N . ILE A 1 302 ? 27.811 6.398 8.902 1.00 45.22 302 ILE A N 1
ATOM 2405 C CA . ILE A 1 302 ? 28.466 7.156 9.977 1.00 45.22 302 ILE A CA 1
ATOM 2406 C C . ILE A 1 302 ? 29.956 6.820 9.885 1.00 45.22 302 ILE A C 1
ATOM 2408 O O . ILE A 1 302 ? 30.472 5.879 10.485 1.00 45.22 302 ILE A O 1
ATOM 2412 N N . ARG A 1 303 ? 30.650 7.579 9.035 1.00 44.81 303 ARG A N 1
ATOM 2413 C CA . ARG A 1 303 ? 32.103 7.631 8.958 1.00 44.81 303 ARG A CA 1
ATOM 2414 C C . ARG A 1 303 ? 32.561 8.078 10.342 1.00 44.81 303 ARG A C 1
ATOM 2416 O O . ARG A 1 303 ? 32.576 9.275 10.616 1.00 44.81 303 ARG A O 1
ATOM 2423 N N . ILE A 1 304 ? 32.882 7.121 11.215 1.00 42.44 304 ILE A N 1
ATOM 2424 C CA . ILE A 1 304 ? 33.655 7.373 12.428 1.00 42.44 304 ILE A CA 1
ATOM 2425 C C . ILE A 1 304 ? 34.900 8.099 11.927 1.00 42.44 304 ILE A C 1
ATOM 2427 O O . ILE A 1 304 ? 35.804 7.490 11.351 1.00 42.44 304 ILE A O 1
ATOM 2431 N N . ARG A 1 305 ? 34.913 9.428 12.059 1.00 41.53 305 ARG A N 1
ATOM 2432 C CA . ARG A 1 305 ? 36.148 10.191 12.015 1.00 41.53 305 ARG A CA 1
ATOM 2433 C C . ARG A 1 305 ? 36.912 9.677 13.224 1.00 41.53 305 ARG A C 1
ATOM 2435 O O . ARG A 1 305 ? 36.665 10.123 14.337 1.00 41.53 305 ARG A O 1
ATOM 2442 N N . ARG A 1 306 ? 37.757 8.662 13.019 1.00 40.78 306 ARG A N 1
ATOM 2443 C CA . ARG A 1 306 ? 38.835 8.361 13.955 1.00 40.78 306 ARG A CA 1
ATOM 2444 C C . ARG A 1 306 ? 39.598 9.672 14.073 1.00 40.78 306 ARG A C 1
ATOM 2446 O O . ARG A 1 306 ? 40.241 10.088 13.113 1.00 40.78 306 ARG A O 1
ATOM 2453 N N . GLY A 1 307 ? 39.390 10.367 15.186 1.00 44.09 307 GLY A N 1
ATOM 2454 C CA . GLY A 1 307 ? 40.254 11.458 15.581 1.00 44.09 307 GLY A CA 1
ATOM 2455 C C . GLY A 1 307 ? 41.655 10.882 15.657 1.00 44.09 307 GLY A C 1
ATOM 2456 O O . GLY A 1 307 ? 41.879 9.899 16.363 1.00 44.09 307 GLY A O 1
ATOM 2457 N N . SER A 1 308 ? 42.552 11.437 14.853 1.00 44.56 308 SER A N 1
ATOM 2458 C CA . SER A 1 308 ? 43.978 11.332 15.099 1.00 44.56 308 SER A CA 1
ATOM 2459 C C . SER A 1 308 ? 44.224 11.924 16.486 1.00 44.56 308 SER A C 1
ATOM 2461 O O . SER A 1 308 ? 43.962 13.110 16.691 1.00 44.56 308 SER A O 1
ATOM 2463 N N . PHE A 1 309 ? 44.624 11.073 17.426 1.00 50.94 309 PHE A N 1
ATOM 2464 C CA . PHE A 1 309 ? 45.374 11.480 18.608 1.00 50.94 309 PHE A CA 1
ATOM 2465 C C . PHE A 1 309 ? 46.859 11.423 18.262 1.00 50.94 309 PHE A C 1
ATOM 2467 O O . PHE A 1 309 ? 47.230 10.501 17.495 1.00 50.94 309 PHE A O 1
#

Mean predicted aligned error: 17.37 Å